Protein AF-A0A931CJC3-F1 (afdb_monomer)

pLDDT: mean 83.82, std 18.93, range [30.92, 98.31]

Solvent-accessible surface area (backbone atoms only — not comparable to full-atom values): 18848 Å² total; per-residue (Å²): 136,87,87,87,86,80,86,76,83,83,84,83,84,72,80,69,82,67,97,91,63,99,70,77,63,83,71,88,70,70,86,88,67,82,67,84,77,68,79,50,68,73,43,77,50,79,44,74,29,63,64,45,72,41,58,83,44,22,39,62,54,12,37,47,79,44,82,67,44,30,32,38,38,38,35,32,31,74,89,72,49,43,38,35,33,48,38,40,34,31,33,39,35,44,38,67,83,49,35,69,66,66,42,47,72,77,65,44,41,60,46,38,31,38,36,33,36,49,64,91,32,69,37,70,61,23,42,20,67,55,40,88,46,42,30,80,61,37,51,73,47,72,45,76,37,70,44,67,31,51,78,46,73,54,99,63,87,85,53,46,86,43,42,40,35,35,41,35,41,41,63,24,64,30,64,61,73,64,30,38,82,45,48,64,57,38,50,76,32,58,65,47,80,44,83,65,53,80,57,86,35,54,46,74,54,73,49,71,51,35,30,40,32,58,62,93,85,41,48,28,41,37,36,40,38,38,37,38,39,42,71,50,57,56,71,49,44,53,55,48,52,74,76,45,90,68,59,73,71,59,71,70,44,97,59,45,61,48,60,49,63,21,37,37,42,36,33,17,27,90,84,70,48,78,59,46,77,47,78,46,72,46,67,38,31,47,55,44,39,91,90,82,42,54,60,95,65,51,53,34,35,40,35,51,48,76,47,66,46,80,79,39,94,56,62,82,50,33,36,39,40,37,33,31,39,39,62,63,59,70,77,106

Organism: NCBI:txid2792083

Foldseek 3Di:
DDDDDDDDPDDDWDWDDDPPDPDTDGPPDDPPDPPPPPQPQVDKDKAWADEAEPCVQQQLLQKDWAPKTKIWIWTQTDPRWIKIKIKIKTKMAGDVVSPPFAWADLQWRFFKKKWKAFPQAPFDTAIATFDTGTNVVRNPDIDITMDMADMDTDPDDDDSVRMYMYIGTFSFEAHDHHHYYTARYWAWAAEAEAEPAPQPQKDWDKDKTWTWDQGPNFTKIKMKIKTWIFGHFLVSQVVSVVVDDDDPVQVPDPWHWAWAWWKKKFFADPVRHTFDIDTGDRHTTWTGDPVVTTGPGTTIYMHMDMDTCVPTPDDGRHMYMYTYGPVVSVVD

Structure (mmCIF, N/CA/C/O backbone):
data_AF-A0A931CJC3-F1
#
_entry.id   AF-A0A931CJC3-F1
#
loop_
_atom_site.group_PDB
_atom_site.id
_atom_site.type_symbol
_atom_site.label_atom_id
_atom_site.label_alt_id
_atom_site.label_comp_id
_atom_site.label_asym_id
_atom_site.label_entity_id
_atom_site.label_seq_id
_atom_site.pdbx_PDB_ins_code
_atom_site.Cartn_x
_atom_site.Cartn_y
_atom_site.Cartn_z
_atom_site.occupancy
_atom_site.B_iso_or_equiv
_atom_site.auth_seq_id
_atom_site.auth_comp_id
_atom_site.auth_asym_id
_atom_site.auth_atom_id
_atom_site.pdbx_PDB_model_num
ATOM 1 N N . MET A 1 1 ? 17.787 48.669 56.083 1.00 35.41 1 MET A N 1
ATOM 2 C CA . MET A 1 1 ? 18.938 48.246 55.262 1.00 35.41 1 MET A CA 1
ATOM 3 C C . MET A 1 1 ? 19.232 46.808 55.652 1.00 35.41 1 MET A C 1
ATOM 5 O O . MET A 1 1 ? 19.787 46.582 56.714 1.00 35.41 1 MET A O 1
ATOM 9 N N . ASP A 1 2 ? 18.448 45.874 55.124 1.00 30.92 2 ASP A N 1
ATOM 10 C CA . ASP A 1 2 ? 18.678 45.143 53.861 1.00 30.92 2 ASP A CA 1
ATOM 11 C C . ASP A 1 2 ? 19.863 44.176 53.933 1.00 30.92 2 ASP A C 1
ATOM 13 O O . ASP A 1 2 ? 21.019 44.579 53.879 1.00 30.92 2 ASP A O 1
ATOM 17 N N . SER A 1 3 ? 19.578 42.876 53.997 1.00 30.95 3 SER A N 1
ATOM 18 C CA . SER A 1 3 ? 19.655 42.014 52.807 1.00 30.95 3 SER A CA 1
ATOM 19 C C . SER A 1 3 ? 19.331 40.562 53.175 1.00 30.95 3 SER A C 1
ATOM 21 O O . SER A 1 3 ? 19.915 39.947 54.061 1.00 30.95 3 SER A O 1
ATOM 23 N N . SER A 1 4 ? 18.325 40.041 52.482 1.00 32.06 4 SER A N 1
ATOM 24 C CA . SER A 1 4 ? 17.797 38.684 52.544 1.00 32.06 4 SER A CA 1
ATOM 25 C C . SER A 1 4 ? 18.553 37.751 51.589 1.00 32.06 4 SER A C 1
ATOM 27 O O . SER A 1 4 ? 18.559 38.006 50.385 1.00 32.06 4 SER A O 1
ATOM 29 N N . GLY A 1 5 ? 19.093 36.639 52.089 1.00 32.19 5 GLY A N 1
ATOM 30 C CA . GLY A 1 5 ? 19.497 35.485 51.278 1.00 32.19 5 GLY A CA 1
ATOM 31 C C . GLY A 1 5 ? 18.430 34.392 51.362 1.00 32.19 5 GLY A C 1
ATOM 32 O O . GLY A 1 5 ? 18.245 33.802 52.421 1.00 32.19 5 GLY A O 1
ATOM 33 N N . ARG A 1 6 ? 17.689 34.161 50.271 1.00 33.12 6 ARG A N 1
ATOM 34 C CA . ARG A 1 6 ? 16.761 33.026 50.127 1.00 33.12 6 ARG A CA 1
ATOM 35 C C . ARG A 1 6 ? 17.492 31.868 49.453 1.00 33.12 6 ARG A C 1
ATOM 37 O O . ARG A 1 6 ? 17.821 31.980 48.274 1.00 33.12 6 ARG A O 1
ATOM 44 N N . ASP A 1 7 ? 17.651 30.764 50.173 1.00 35.06 7 ASP A N 1
ATOM 45 C CA . ASP A 1 7 ? 17.871 29.445 49.581 1.00 35.06 7 ASP A CA 1
ATOM 46 C C . ASP A 1 7 ? 16.618 29.033 48.796 1.00 35.06 7 ASP A C 1
ATOM 48 O O . ASP A 1 7 ? 15.500 29.056 49.321 1.00 35.06 7 ASP A O 1
ATOM 52 N N . ARG A 1 8 ? 16.788 28.687 47.517 1.00 33.44 8 ARG A N 1
ATOM 53 C CA . ARG A 1 8 ? 15.738 28.054 46.708 1.00 33.44 8 ARG A CA 1
ATOM 54 C C . ARG A 1 8 ? 15.910 26.532 46.785 1.00 33.44 8 ARG A C 1
ATOM 56 O O . ARG A 1 8 ? 17.030 26.062 46.595 1.00 33.44 8 ARG A O 1
ATOM 63 N N . PRO A 1 9 ? 14.840 25.755 47.013 1.00 36.72 9 PRO A N 1
ATOM 64 C CA . PRO A 1 9 ? 14.906 24.302 46.924 1.00 36.72 9 PRO A CA 1
ATOM 65 C C . PRO A 1 9 ? 15.123 23.865 45.468 1.00 36.72 9 PRO A C 1
ATOM 67 O O . PRO A 1 9 ? 14.592 24.476 44.540 1.00 36.72 9 PRO A O 1
ATOM 70 N N . GLY A 1 10 ? 15.940 22.823 45.293 1.00 35.38 10 GLY A N 1
ATOM 71 C CA . GLY A 1 10 ? 16.374 22.302 43.998 1.00 35.38 10 GLY A CA 1
ATOM 72 C C . GLY A 1 10 ? 15.216 21.861 43.102 1.00 35.38 10 GLY A C 1
ATOM 73 O O . GLY A 1 10 ? 14.375 21.054 43.490 1.00 35.38 10 GLY A O 1
ATOM 74 N N . GLU A 1 11 ? 15.205 22.396 41.885 1.00 34.53 11 GLU A N 1
ATOM 75 C CA . GLU A 1 11 ? 14.316 22.021 40.788 1.00 34.53 11 GLU A CA 1
ATOM 76 C C . GLU A 1 11 ? 14.742 20.634 40.267 1.00 34.53 11 GLU A C 1
ATOM 78 O O . GLU A 1 11 ? 15.826 20.481 39.702 1.00 34.53 11 GLU A O 1
ATOM 83 N N . VAL A 1 12 ? 13.927 19.598 40.491 1.00 38.72 12 VAL A N 1
ATOM 84 C CA . VAL A 1 12 ? 14.158 18.258 39.925 1.00 38.72 12 VAL A CA 1
ATOM 85 C C . VAL A 1 12 ? 13.483 18.198 38.557 1.00 38.72 12 VAL A C 1
ATOM 87 O O . VAL A 1 12 ? 12.258 18.178 38.464 1.00 38.72 12 VAL A O 1
ATOM 90 N N . ALA A 1 13 ? 14.280 18.178 37.489 1.00 36.28 13 ALA A N 1
ATOM 91 C CA . ALA A 1 13 ? 13.782 17.990 36.131 1.00 36.28 13 ALA A CA 1
ATOM 92 C C . ALA A 1 13 ? 13.542 16.497 35.848 1.00 36.28 13 ALA A C 1
ATOM 94 O O . ALA A 1 13 ? 14.446 15.676 36.007 1.00 36.28 13 ALA A O 1
ATOM 95 N N . VAL A 1 14 ? 12.333 16.149 35.400 1.00 38.12 14 VAL A N 1
ATOM 96 C CA . VAL A 1 14 ? 11.988 14.803 34.920 1.00 38.12 14 VAL A CA 1
ATOM 97 C C . VAL A 1 14 ? 12.009 14.817 33.393 1.00 38.12 14 VAL A C 1
ATOM 99 O O . VAL A 1 14 ? 11.312 15.615 32.769 1.00 38.12 14 VAL A O 1
ATOM 102 N N . PHE A 1 15 ? 12.806 13.934 32.794 1.00 36.22 15 PHE A N 1
ATOM 103 C CA . PHE A 1 15 ? 12.875 13.739 31.346 1.00 36.22 15 PHE A CA 1
ATOM 104 C C . PHE A 1 15 ? 12.192 12.418 30.983 1.00 36.22 15 PHE A C 1
ATOM 106 O O . PHE A 1 15 ? 12.516 11.377 31.553 1.00 36.22 15 PHE A O 1
ATOM 113 N N . VAL A 1 16 ? 11.256 12.451 30.033 1.00 40.03 16 VAL A N 1
ATOM 114 C CA . VAL A 1 16 ? 10.591 11.255 29.494 1.00 40.03 16 VAL A CA 1
ATOM 115 C C . VAL A 1 16 ? 11.094 11.035 28.071 1.00 40.03 16 VAL A C 1
ATOM 117 O O . VAL A 1 16 ? 10.924 11.903 27.218 1.00 40.03 16 VAL A O 1
ATOM 120 N N . CYS A 1 17 ? 11.718 9.883 27.821 1.00 35.75 17 CYS A N 1
ATOM 121 C CA . CYS A 1 17 ? 12.210 9.488 26.500 1.00 35.75 17 CYS A CA 1
ATOM 122 C C . CYS A 1 17 ? 11.376 8.315 25.974 1.00 35.75 17 CYS A C 1
ATOM 124 O O . CYS A 1 17 ? 11.301 7.274 26.628 1.00 35.75 17 CYS A O 1
ATOM 126 N N . GLY A 1 18 ? 10.760 8.476 24.802 1.00 41.06 18 GLY A N 1
ATOM 127 C CA . GLY A 1 18 ? 10.212 7.363 24.023 1.00 41.06 18 GLY A CA 1
ATOM 128 C C . GLY A 1 18 ? 11.290 6.756 23.111 1.00 41.06 18 GLY A C 1
ATOM 129 O O . GLY A 1 18 ? 12.248 7.451 22.767 1.00 41.06 18 GLY A O 1
ATOM 130 N N . PRO A 1 19 ? 11.177 5.479 22.710 1.00 31.55 19 PRO A N 1
ATOM 131 C CA . PRO A 1 19 ? 12.130 4.882 21.780 1.00 31.55 19 PRO A CA 1
ATOM 132 C C . PRO A 1 19 ? 11.998 5.532 20.390 1.00 31.55 19 PRO A C 1
ATOM 134 O O . PRO A 1 19 ? 10.926 5.491 19.794 1.00 31.55 19 PRO A O 1
ATOM 137 N N . GLY A 1 20 ? 13.093 6.119 19.887 1.00 41.34 20 GLY A N 1
ATOM 138 C CA . GLY A 1 20 ? 13.209 6.623 18.509 1.00 41.34 20 GLY A CA 1
ATOM 139 C C . GLY A 1 20 ? 13.112 8.142 18.301 1.00 41.34 20 GLY A C 1
ATOM 140 O O . GLY A 1 20 ? 12.918 8.564 17.166 1.00 41.34 20 GLY A O 1
ATOM 141 N N . VAL A 1 21 ? 13.241 8.970 19.345 1.00 41.28 21 VAL A N 1
ATOM 142 C CA . VAL A 1 21 ? 13.173 10.441 19.220 1.00 41.28 21 VAL A CA 1
ATOM 143 C C . VAL A 1 21 ? 14.490 11.091 19.663 1.00 41.28 21 VAL A C 1
ATOM 145 O O . VAL A 1 21 ? 14.893 10.924 20.810 1.00 41.28 21 VAL A O 1
ATOM 148 N N . ASP A 1 22 ? 15.128 11.878 18.788 1.00 37.91 22 ASP A N 1
ATOM 149 C CA . ASP A 1 22 ? 16.395 12.589 19.069 1.00 37.91 22 ASP A CA 1
ATOM 150 C C . ASP A 1 22 ? 16.225 13.885 19.893 1.00 37.91 22 ASP A C 1
ATOM 152 O O . ASP A 1 22 ? 17.193 14.607 20.146 1.00 37.91 22 ASP A O 1
ATOM 156 N N . HIS A 1 23 ? 15.013 14.198 20.367 1.00 38.28 23 HIS A N 1
ATOM 157 C CA . HIS A 1 23 ? 14.741 15.387 21.180 1.00 38.28 23 HIS A CA 1
ATOM 158 C C . HIS A 1 23 ? 13.906 15.068 22.426 1.00 38.28 23 HIS A C 1
ATOM 160 O O . HIS A 1 23 ? 12.782 14.575 22.346 1.00 38.28 23 HIS A O 1
ATOM 166 N N . CYS A 1 24 ? 14.461 15.402 23.596 1.00 34.28 24 CYS A N 1
ATOM 167 C CA . CYS A 1 24 ? 13.778 15.354 24.887 1.00 34.28 24 CYS A CA 1
ATOM 168 C C . CYS A 1 24 ? 13.045 16.679 25.136 1.00 34.28 24 CYS A C 1
ATOM 170 O O . CYS A 1 24 ? 13.673 17.739 25.152 1.00 34.28 24 CYS A O 1
ATOM 172 N N . TYR A 1 25 ? 11.735 16.641 25.386 1.00 35.72 25 TYR A N 1
ATOM 173 C CA . TYR A 1 25 ? 10.990 17.833 25.799 1.00 35.72 25 TYR A CA 1
ATOM 174 C C . TYR A 1 25 ? 11.139 18.081 27.306 1.00 35.72 25 TYR A C 1
ATOM 176 O O . TYR A 1 25 ? 10.930 17.184 28.122 1.00 35.72 25 TYR A O 1
ATOM 184 N N . ARG A 1 26 ? 11.451 19.328 27.685 1.00 34.12 26 ARG A N 1
ATOM 185 C CA . ARG A 1 26 ? 11.378 19.803 29.075 1.00 34.12 26 ARG A CA 1
ATOM 186 C C . ARG A 1 26 ? 9.912 20.104 29.394 1.00 34.12 26 ARG A C 1
ATOM 188 O O . ARG A 1 26 ? 9.391 21.127 28.955 1.00 34.12 26 ARG A O 1
ATOM 195 N N . SER A 1 27 ? 9.230 19.231 30.135 1.00 40.72 27 SER A N 1
ATOM 196 C CA . SER A 1 27 ? 7.880 19.544 30.615 1.00 40.72 27 SER A CA 1
ATOM 197 C C . SER A 1 27 ? 7.975 20.586 31.732 1.00 40.72 27 SER A C 1
ATOM 199 O O . SER A 1 27 ? 8.432 20.276 32.831 1.00 40.72 27 SER A O 1
ATOM 201 N N . GLY A 1 28 ? 7.550 21.820 31.460 1.00 38.09 28 GLY A N 1
ATOM 202 C CA . GLY A 1 28 ? 7.369 22.866 32.470 1.00 38.09 28 GLY A CA 1
ATOM 203 C C . GLY A 1 28 ? 6.125 22.618 33.324 1.00 38.09 28 GLY A C 1
ATOM 204 O O . GLY A 1 28 ? 5.194 23.418 33.296 1.00 38.09 28 GLY A O 1
ATOM 205 N N . LEU A 1 29 ? 6.081 21.490 34.035 1.00 37.66 29 LEU A N 1
ATOM 206 C CA . LEU A 1 29 ? 5.038 21.209 35.016 1.00 37.66 29 LEU A CA 1
ATOM 207 C C . LEU A 1 29 ? 5.481 21.746 36.377 1.00 37.66 29 LEU A C 1
ATOM 209 O O . LEU A 1 29 ? 6.404 21.231 37.001 1.00 37.66 29 LEU A O 1
ATOM 213 N N . ASP A 1 30 ? 4.802 22.806 36.804 1.00 37.16 30 ASP A N 1
ATOM 214 C CA . ASP A 1 30 ? 4.823 23.338 38.162 1.00 37.16 30 ASP A CA 1
ATOM 215 C C . ASP A 1 30 ? 4.391 22.232 39.155 1.00 37.16 30 ASP A C 1
ATOM 217 O O . ASP A 1 30 ? 3.259 21.740 39.063 1.00 37.16 30 ASP A O 1
ATOM 221 N N . PRO A 1 31 ? 5.251 21.797 40.098 1.00 42.50 31 PRO A N 1
ATOM 222 C CA . PRO A 1 31 ? 4.945 20.694 41.013 1.00 42.50 31 PRO A CA 1
ATOM 223 C C . PRO A 1 31 ? 3.867 21.047 42.059 1.00 42.50 31 PRO A C 1
ATOM 225 O O . PRO A 1 31 ? 3.467 20.187 42.842 1.00 42.50 31 PRO A O 1
ATOM 228 N N . GLY A 1 32 ? 3.368 22.291 42.079 1.00 34.25 32 GLY A N 1
ATOM 229 C CA . GLY A 1 32 ? 2.400 22.793 43.062 1.00 34.25 32 GLY A CA 1
ATOM 230 C C . GLY A 1 32 ? 0.912 22.590 42.742 1.00 34.25 32 GLY A C 1
ATOM 231 O O . GLY A 1 32 ? 0.069 22.950 43.564 1.00 34.25 32 GLY A O 1
ATOM 232 N N . ARG A 1 33 ? 0.544 22.023 41.584 1.00 38.09 33 ARG A N 1
ATOM 233 C CA . ARG A 1 33 ? -0.860 21.726 41.223 1.00 38.09 33 ARG A CA 1
ATOM 234 C C . ARG A 1 33 ? -1.031 20.295 40.717 1.00 38.09 33 ARG A C 1
ATOM 236 O O . ARG A 1 33 ? -1.513 20.057 39.615 1.00 38.09 33 ARG A O 1
ATOM 243 N N . ALA A 1 34 ? -0.721 19.324 41.571 1.00 40.59 34 ALA A N 1
ATOM 244 C CA . ALA A 1 34 ? -1.269 17.974 41.456 1.00 40.59 34 ALA A CA 1
ATOM 245 C C . ALA A 1 34 ? -2.747 17.978 41.899 1.00 40.59 34 ALA A C 1
ATOM 247 O O . ALA A 1 34 ? -3.123 17.386 42.906 1.00 40.59 34 ALA A O 1
ATOM 248 N N . GLY A 1 35 ? -3.593 18.702 41.161 1.00 35.28 35 GLY A N 1
ATOM 249 C CA . GLY A 1 35 ? -5.013 18.387 41.135 1.00 35.28 35 GLY A CA 1
ATOM 250 C C . GLY A 1 35 ? -5.135 17.044 40.433 1.00 35.28 35 GLY A C 1
ATOM 251 O O . GLY A 1 35 ? -4.706 16.915 39.289 1.00 35.28 35 GLY A O 1
ATOM 252 N N . GLU A 1 36 ? -5.638 16.044 41.147 1.00 40.66 36 GLU A N 1
ATOM 253 C CA . GLU A 1 36 ? -5.865 14.681 40.682 1.00 40.66 36 GLU A CA 1
ATOM 254 C C . GLU A 1 36 ? -6.809 14.658 39.470 1.00 40.66 36 GLU A C 1
ATOM 256 O O . GLU A 1 36 ? -7.982 14.313 39.558 1.00 40.66 36 GLU A O 1
ATOM 261 N N . GLY A 1 37 ? -6.287 14.967 38.289 1.00 37.91 37 GLY A N 1
ATOM 262 C CA . GLY A 1 37 ? -6.883 14.599 37.016 1.00 37.91 37 GLY A CA 1
ATOM 263 C C . GLY A 1 37 ? -6.640 13.119 36.751 1.00 37.91 37 GLY A C 1
ATOM 264 O O . GLY A 1 37 ? -6.099 12.762 35.707 1.00 37.91 37 GLY A O 1
ATOM 265 N N . ARG A 1 38 ? -6.987 12.239 37.702 1.00 43.47 38 ARG A N 1
ATOM 266 C CA . ARG A 1 38 ? -7.138 10.818 37.394 1.00 43.47 38 ARG A CA 1
ATOM 267 C C . ARG A 1 38 ? -8.267 10.746 36.373 1.00 43.47 38 ARG A C 1
ATOM 269 O O . ARG A 1 38 ? -9.438 10.834 36.723 1.00 43.47 38 ARG A O 1
ATOM 276 N N . SER A 1 39 ? -7.922 10.576 35.100 1.00 48.78 39 SER A N 1
ATOM 277 C CA . SER A 1 39 ? -8.837 9.914 34.181 1.00 48.78 39 SER A CA 1
ATOM 278 C C . SER A 1 39 ? -9.007 8.499 34.731 1.00 48.78 39 SER A C 1
ATOM 280 O O . SER A 1 39 ? -8.156 7.636 34.532 1.00 48.78 39 SER A O 1
ATOM 282 N N . ILE A 1 40 ? -10.030 8.300 35.565 1.00 58.25 40 ILE A N 1
ATOM 283 C CA . ILE A 1 40 ? -10.329 6.994 36.138 1.00 58.25 40 ILE A CA 1
ATOM 284 C C . ILE A 1 40 ? -10.918 6.181 34.986 1.00 58.25 40 ILE A C 1
ATOM 286 O O . ILE A 1 40 ? -12.072 6.384 34.591 1.00 58.25 40 ILE A O 1
ATOM 290 N N . VAL A 1 41 ? -10.086 5.314 34.405 1.00 64.19 41 VAL A N 1
ATOM 291 C CA . VAL A 1 41 ? -10.550 4.196 33.582 1.00 64.19 41 VAL A CA 1
ATOM 292 C C . VAL A 1 41 ? -11.449 3.367 34.492 1.00 64.19 41 VAL A C 1
ATOM 294 O O . VAL A 1 41 ? -10.978 2.801 35.477 1.00 64.19 41 VAL A O 1
ATOM 297 N N . ALA A 1 42 ? -12.749 3.387 34.216 1.00 70.62 42 ALA A N 1
ATOM 298 C CA . ALA A 1 42 ? -13.741 2.690 35.023 1.00 70.62 42 ALA A CA 1
ATOM 299 C C . ALA A 1 42 ? -13.740 1.191 34.694 1.00 70.62 42 ALA A C 1
ATOM 301 O O . ALA A 1 42 ? -13.914 0.364 35.583 1.00 70.62 42 ALA A O 1
ATOM 302 N N . GLU A 1 43 ? -13.484 0.848 33.428 1.00 86.88 43 GLU A N 1
ATOM 303 C CA . GLU A 1 43 ? -13.437 -0.528 32.942 1.00 86.88 43 GLU A CA 1
ATOM 304 C C . GLU A 1 43 ? -12.483 -0.644 31.746 1.00 86.88 43 GLU A C 1
ATOM 306 O O . GLU A 1 43 ? -12.438 0.241 30.889 1.00 86.88 43 GLU A O 1
ATOM 311 N N . LYS A 1 44 ? -11.724 -1.743 31.675 1.00 93.00 44 LYS A N 1
ATOM 312 C CA . LYS A 1 44 ? -10.878 -2.085 30.528 1.00 93.00 44 LYS A CA 1
ATOM 313 C C . LYS A 1 44 ? -11.112 -3.534 30.132 1.00 93.00 44 LYS A C 1
ATOM 315 O O . LYS A 1 44 ? -10.883 -4.434 30.938 1.00 93.00 44 LYS A O 1
ATOM 320 N N . THR A 1 45 ? -11.495 -3.760 28.883 1.00 94.69 45 THR A N 1
ATOM 321 C CA . THR A 1 45 ? -11.656 -5.100 28.311 1.00 94.69 45 THR A CA 1
ATOM 322 C C . THR A 1 45 ? -10.661 -5.316 27.179 1.00 94.69 45 THR A C 1
ATOM 324 O O . THR A 1 45 ? -10.317 -4.393 26.439 1.00 94.69 45 THR A O 1
ATOM 327 N N . ILE A 1 46 ? -10.175 -6.550 27.056 1.00 97.25 46 ILE A N 1
ATOM 328 C CA . ILE A 1 46 ? -9.210 -6.950 26.033 1.00 97.25 46 ILE A CA 1
ATOM 329 C C . ILE A 1 46 ? -9.735 -8.216 25.375 1.00 97.25 46 ILE A C 1
ATOM 331 O O . ILE A 1 46 ? -9.890 -9.242 26.036 1.00 97.25 46 ILE A O 1
ATOM 335 N N . GLU A 1 47 ? -9.982 -8.143 24.076 1.00 98.00 47 GLU A N 1
ATOM 336 C CA . GLU A 1 47 ? -10.603 -9.217 23.306 1.00 98.00 47 GLU A CA 1
ATOM 337 C C . GLU A 1 47 ? -9.714 -9.579 22.115 1.00 98.00 47 GLU A C 1
ATOM 339 O O . GLU A 1 47 ? -8.998 -8.732 21.581 1.00 98.00 47 GLU A O 1
ATOM 344 N N . SER A 1 48 ? -9.698 -10.851 21.717 1.00 97.69 48 SER A N 1
ATOM 345 C CA . SER A 1 48 ? -8.837 -11.305 20.616 1.00 97.69 48 SER A CA 1
ATOM 346 C C . SER A 1 48 ? -9.479 -10.985 19.270 1.00 97.69 48 SER A C 1
ATOM 348 O O . SER A 1 48 ? -10.655 -11.264 19.077 1.00 97.69 48 SER A O 1
ATOM 350 N N . VAL A 1 49 ? -8.694 -10.456 18.333 1.00 97.75 49 VAL A N 1
ATOM 351 C CA . VAL A 1 49 ? -9.113 -10.201 16.947 1.00 97.75 49 VAL A CA 1
ATOM 352 C C . VAL A 1 49 ? -8.445 -11.230 16.042 1.00 97.75 49 VAL A C 1
ATOM 354 O O . VAL A 1 49 ? -7.276 -11.575 16.240 1.00 97.75 49 VAL A O 1
ATOM 357 N N . ARG A 1 50 ? -9.182 -11.740 15.051 1.00 95.62 50 ARG A N 1
ATOM 358 C CA . ARG A 1 50 ? -8.627 -12.679 14.070 1.00 95.62 50 ARG A CA 1
ATOM 359 C C . ARG A 1 50 ? -7.567 -11.972 13.225 1.00 95.62 50 ARG A C 1
ATOM 361 O O . ARG A 1 50 ? -7.829 -10.905 12.678 1.00 95.62 50 ARG A O 1
ATOM 368 N N . VAL A 1 51 ? -6.410 -12.616 13.092 1.00 97.62 51 VAL A N 1
ATOM 369 C CA . VAL A 1 51 ? -5.349 -12.189 12.180 1.00 97.62 51 VAL A CA 1
ATOM 370 C C . VAL A 1 51 ? -5.233 -13.180 11.034 1.00 97.62 51 VAL A C 1
ATOM 372 O O . VAL A 1 51 ? -5.224 -14.391 11.255 1.00 97.62 51 VAL A O 1
ATOM 375 N N . GLU A 1 52 ? -5.140 -12.658 9.822 1.00 98.06 52 GLU A N 1
ATOM 376 C CA . GLU A 1 52 ? -4.737 -13.384 8.627 1.00 98.06 52 GLU A CA 1
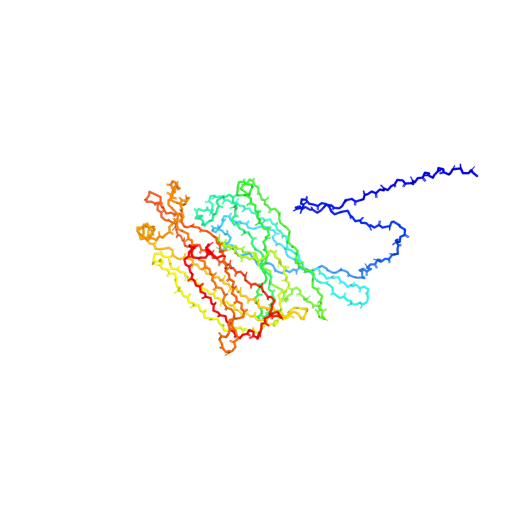ATOM 377 C C . GLU A 1 52 ? -3.278 -13.058 8.298 1.00 98.06 52 GLU A C 1
ATOM 379 O O . GLU A 1 52 ? -2.848 -11.913 8.420 1.00 98.06 52 GLU A O 1
ATOM 384 N N . VAL A 1 53 ? -2.504 -14.061 7.895 1.00 98.31 53 VAL A N 1
ATOM 385 C CA . VAL A 1 53 ? -1.134 -13.868 7.417 1.00 98.31 53 VAL A CA 1
ATOM 386 C C . VAL A 1 53 ? -1.112 -14.205 5.935 1.00 98.31 53 VAL A C 1
ATOM 388 O O . VAL A 1 53 ? -1.379 -15.342 5.549 1.00 98.31 53 VAL A O 1
ATOM 391 N N . ASP A 1 54 ? -0.793 -13.212 5.115 1.00 98.00 54 ASP A N 1
ATOM 392 C CA . ASP A 1 54 ? -0.635 -13.358 3.673 1.00 98.00 54 ASP A CA 1
ATOM 393 C C . ASP A 1 54 ? 0.770 -13.888 3.356 1.00 98.00 54 ASP A C 1
ATOM 395 O O . ASP A 1 54 ? 1.684 -13.153 2.975 1.00 98.00 54 ASP A O 1
ATOM 399 N N . GLU A 1 55 ? 0.954 -15.192 3.560 1.00 97.06 55 GLU A N 1
ATOM 400 C CA . GLU A 1 55 ? 2.229 -15.871 3.299 1.00 97.06 55 GLU A CA 1
ATOM 401 C C . GLU A 1 55 ? 2.638 -15.778 1.820 1.00 97.06 55 GLU A C 1
ATOM 403 O O . GLU A 1 55 ? 3.825 -15.744 1.504 1.00 97.06 55 GLU A O 1
ATOM 408 N N . ALA A 1 56 ? 1.670 -15.683 0.901 1.00 95.56 56 ALA A N 1
ATOM 409 C CA . ALA A 1 56 ? 1.940 -15.551 -0.529 1.00 95.56 56 ALA A CA 1
ATOM 410 C C . ALA A 1 56 ? 2.552 -14.185 -0.884 1.00 95.56 56 ALA A C 1
ATOM 412 O O . ALA A 1 56 ? 3.346 -14.096 -1.822 1.00 95.56 56 ALA A O 1
ATOM 413 N N . ALA A 1 57 ? 2.212 -13.129 -0.141 1.00 95.75 57 ALA A N 1
ATOM 414 C CA . ALA A 1 57 ? 2.854 -11.824 -0.266 1.00 95.75 57 ALA A CA 1
ATOM 415 C C . ALA A 1 57 ? 4.182 -11.728 0.504 1.00 95.75 57 ALA A C 1
ATOM 417 O O . ALA A 1 57 ? 5.107 -11.072 0.032 1.00 95.75 57 ALA A O 1
ATOM 418 N N . LEU A 1 58 ? 4.301 -12.385 1.663 1.00 96.81 58 LEU A N 1
ATOM 419 C CA . LEU A 1 58 ? 5.488 -12.298 2.524 1.00 96.81 58 LEU A CA 1
ATOM 420 C C . LEU A 1 58 ? 6.656 -13.176 2.056 1.00 96.81 58 LEU A C 1
ATOM 422 O O . LEU A 1 58 ? 7.806 -12.733 2.094 1.00 96.81 58 LEU A O 1
ATOM 426 N N . ALA A 1 59 ? 6.388 -14.396 1.587 1.00 95.56 59 ALA A N 1
ATOM 427 C CA . ALA A 1 59 ? 7.441 -15.348 1.238 1.00 95.56 59 ALA A CA 1
ATOM 428 C C . ALA A 1 59 ? 8.375 -14.855 0.110 1.00 95.56 59 ALA A C 1
ATOM 430 O O . ALA A 1 59 ? 9.589 -14.962 0.280 1.00 95.56 59 ALA A O 1
ATOM 431 N N . PRO A 1 60 ? 7.889 -14.238 -0.993 1.00 93.62 60 PRO A N 1
ATOM 432 C CA . PRO A 1 60 ? 8.764 -13.679 -2.033 1.00 93.62 60 PRO A CA 1
ATOM 433 C C . PRO A 1 60 ? 9.637 -12.506 -1.563 1.00 93.62 60 PRO A C 1
ATOM 435 O O . PRO A 1 60 ? 10.578 -12.121 -2.258 1.00 93.62 60 PRO A O 1
ATOM 438 N N . LEU A 1 61 ? 9.300 -11.919 -0.412 1.00 94.50 61 LEU A N 1
ATOM 439 C CA . LEU A 1 61 ? 10.045 -10.851 0.251 1.00 94.50 61 LEU A CA 1
ATOM 440 C C . LEU A 1 61 ? 11.013 -11.403 1.308 1.00 94.50 61 LEU A C 1
ATOM 442 O O . LEU A 1 61 ? 11.622 -10.629 2.038 1.00 94.50 61 LEU A O 1
ATOM 446 N N . GLY A 1 62 ? 11.135 -12.729 1.419 1.00 95.38 62 GLY A N 1
ATOM 447 C CA . GLY A 1 62 ? 11.984 -13.408 2.393 1.00 95.38 62 GLY A CA 1
ATOM 448 C C . GLY A 1 62 ? 11.447 -13.392 3.822 1.00 95.38 62 GLY A C 1
ATOM 449 O O . GLY A 1 62 ? 12.208 -13.645 4.758 1.00 95.38 62 GLY A O 1
ATOM 450 N N . TRP A 1 63 ? 10.162 -13.089 4.020 1.00 97.31 63 TRP A N 1
ATOM 451 C CA . TRP A 1 63 ? 9.538 -13.052 5.337 1.00 97.31 63 TRP A CA 1
ATOM 452 C C . TRP A 1 63 ? 8.744 -14.318 5.633 1.00 97.31 63 TRP A C 1
ATOM 454 O O . TRP A 1 63 ? 8.029 -14.849 4.792 1.00 97.31 63 TRP A O 1
ATOM 464 N N . THR A 1 64 ? 8.831 -14.758 6.884 1.00 97.62 64 THR A N 1
ATOM 465 C CA . THR A 1 64 ? 7.945 -15.768 7.474 1.00 97.62 64 THR A CA 1
ATOM 466 C C . THR A 1 64 ? 7.429 -15.238 8.801 1.00 97.62 64 THR A C 1
ATOM 468 O O . THR A 1 64 ? 8.208 -14.672 9.576 1.00 97.62 64 THR A O 1
ATOM 471 N N . ALA A 1 65 ? 6.135 -15.390 9.075 1.00 97.50 65 ALA A N 1
ATOM 472 C CA . ALA A 1 65 ? 5.527 -14.889 10.302 1.00 97.50 65 ALA A CA 1
ATOM 473 C C . ALA A 1 65 ? 5.188 -16.026 11.275 1.00 97.50 65 ALA A C 1
ATOM 475 O O . ALA A 1 65 ? 4.867 -17.146 10.888 1.00 97.50 65 ALA A O 1
ATOM 476 N N . GLN A 1 66 ? 5.290 -15.742 12.570 1.00 96.69 66 GLN A N 1
ATOM 477 C CA . GLN A 1 66 ? 5.038 -16.683 13.656 1.00 96.69 66 GLN A CA 1
ATOM 478 C C . GLN A 1 66 ? 4.370 -15.962 14.826 1.00 96.69 66 GLN A C 1
ATOM 480 O O . GLN A 1 66 ? 4.648 -14.792 15.101 1.00 96.69 66 GLN A O 1
ATOM 485 N N . ASP A 1 67 ? 3.497 -16.681 15.534 1.00 96.56 67 ASP A N 1
ATOM 486 C CA . ASP A 1 67 ? 2.841 -16.212 16.760 1.00 96.56 67 ASP A CA 1
ATOM 487 C C . ASP A 1 67 ? 2.136 -14.849 16.628 1.00 96.56 67 ASP A C 1
ATOM 489 O O . ASP A 1 67 ? 2.080 -14.076 17.587 1.00 96.56 67 ASP A O 1
ATOM 493 N N . VAL A 1 68 ? 1.591 -14.543 15.446 1.00 97.94 68 VAL A N 1
ATOM 494 C CA . VAL A 1 68 ? 0.916 -13.266 15.192 1.00 97.94 68 VAL A CA 1
ATOM 495 C C . VAL A 1 68 ? -0.444 -13.245 15.885 1.00 97.94 68 VAL A C 1
ATOM 497 O O . VAL A 1 68 ? -1.257 -14.159 15.739 1.00 97.94 68 VAL A O 1
ATOM 500 N N . ARG A 1 69 ? -0.696 -12.195 16.667 1.00 97.94 69 ARG A N 1
ATOM 501 C CA . ARG A 1 69 ? -1.926 -11.999 17.438 1.00 97.94 69 ARG A CA 1
ATOM 502 C C . ARG A 1 69 ? -2.359 -10.545 17.360 1.00 97.94 69 ARG A C 1
ATOM 504 O O . ARG A 1 69 ? -1.527 -9.646 17.431 1.00 97.94 69 ARG A O 1
ATOM 511 N N . ALA A 1 70 ? -3.666 -10.324 17.310 1.00 98.19 70 ALA A N 1
ATOM 512 C CA . ALA A 1 70 ? -4.256 -9.004 17.454 1.00 98.19 70 ALA A CA 1
ATOM 513 C C . ALA A 1 70 ? -5.233 -8.981 18.629 1.00 98.19 70 ALA A C 1
ATOM 515 O O . ALA A 1 70 ? -5.874 -9.985 18.957 1.00 98.19 70 ALA A O 1
ATOM 516 N N . ARG A 1 71 ? -5.327 -7.828 19.286 1.00 98.06 71 ARG A N 1
ATOM 517 C CA . ARG A 1 71 ? -6.231 -7.583 20.406 1.00 98.06 71 ARG A CA 1
ATOM 518 C C . ARG A 1 71 ? -6.945 -6.259 20.215 1.00 98.06 71 ARG A C 1
ATOM 520 O O . ARG A 1 71 ? -6.297 -5.250 19.952 1.00 98.06 71 ARG A O 1
ATOM 527 N N . LEU A 1 72 ? -8.254 -6.272 20.419 1.00 97.56 72 LEU A N 1
ATOM 528 C CA . LEU A 1 72 ? -9.055 -5.075 20.594 1.00 97.56 72 LEU A CA 1
ATOM 529 C C . LEU A 1 72 ? -9.025 -4.704 22.076 1.00 97.56 72 LEU A C 1
ATOM 531 O O . LEU A 1 72 ? -9.449 -5.478 22.936 1.00 97.56 72 LEU A O 1
ATOM 535 N N . VAL A 1 73 ? -8.503 -3.524 22.370 1.00 96.56 73 VAL A N 1
ATOM 536 C CA . VAL A 1 73 ? -8.505 -2.934 23.704 1.00 96.56 73 VAL A CA 1
ATOM 537 C C . VAL A 1 73 ? -9.639 -1.925 23.753 1.00 96.56 73 VAL A C 1
ATOM 539 O O . VAL A 1 73 ? -9.691 -1.028 22.918 1.00 96.56 73 VAL A O 1
ATOM 542 N N . THR A 1 74 ? -10.539 -2.074 24.721 1.00 94.88 74 THR A N 1
ATOM 543 C CA . THR A 1 74 ? -11.638 -1.135 24.967 1.00 94.88 74 THR A CA 1
ATOM 544 C C . THR A 1 74 ? -11.512 -0.589 26.381 1.00 94.88 74 THR A C 1
ATOM 546 O O . THR A 1 74 ? -11.439 -1.358 27.337 1.00 94.88 74 THR A O 1
ATOM 549 N N . GLU A 1 75 ? -11.480 0.730 26.517 1.00 93.06 75 GLU A N 1
ATOM 550 C CA . GLU A 1 75 ? -11.442 1.440 27.792 1.00 93.06 75 GLU A CA 1
ATOM 551 C C . GLU A 1 75 ? -12.695 2.304 27.930 1.00 93.06 75 GLU A C 1
ATOM 553 O O . GLU A 1 75 ? -12.929 3.215 27.134 1.00 93.06 75 GLU A O 1
ATOM 558 N N . THR A 1 76 ? -13.486 2.039 28.965 1.00 89.19 76 THR A N 1
ATOM 559 C CA . THR A 1 76 ? -14.622 2.877 29.348 1.00 89.19 76 THR A CA 1
ATOM 560 C C . THR A 1 76 ? -14.147 3.854 30.414 1.00 89.19 76 THR A C 1
ATOM 562 O O . THR A 1 76 ? -13.762 3.465 31.522 1.00 89.19 76 THR A O 1
ATOM 565 N N . ARG A 1 77 ? -14.141 5.144 30.085 1.00 86.06 77 ARG A N 1
ATOM 566 C CA . ARG A 1 77 ? -13.758 6.209 31.017 1.00 86.06 77 ARG A CA 1
ATOM 567 C C . ARG A 1 77 ? -14.956 6.673 31.840 1.00 86.06 77 ARG A C 1
ATOM 569 O O . ARG A 1 77 ? -16.114 6.489 31.464 1.00 86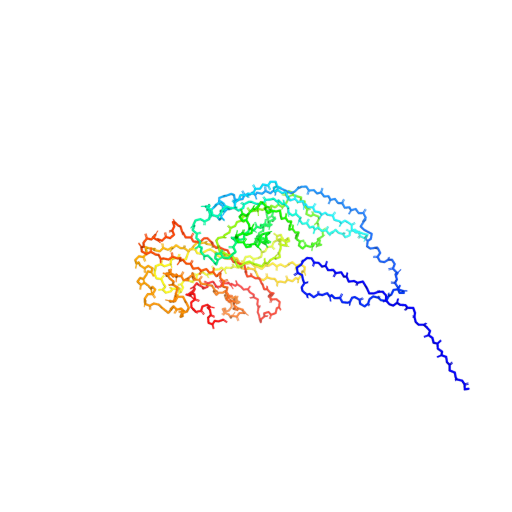.06 77 ARG A O 1
ATOM 576 N N . SER A 1 78 ? -14.659 7.315 32.968 1.00 75.25 78 SER A N 1
ATOM 577 C CA . SER A 1 78 ? -15.663 8.012 33.778 1.00 75.25 78 SER A CA 1
ATOM 578 C C . SER A 1 78 ? -16.495 8.958 32.898 1.00 75.25 78 SER A C 1
ATOM 580 O O . SER A 1 78 ? -15.932 9.784 32.185 1.00 75.25 78 SER A O 1
ATOM 582 N N . GLY A 1 79 ? -17.823 8.798 32.912 1.00 77.50 79 GLY A N 1
ATOM 583 C CA . GLY A 1 79 ? -18.742 9.489 31.993 1.00 77.50 79 GLY A CA 1
ATOM 584 C C . GLY A 1 79 ? -19.228 8.651 30.802 1.00 77.50 79 GLY A C 1
ATOM 585 O O . GLY A 1 79 ? -19.946 9.174 29.960 1.00 77.50 79 GLY A O 1
ATOM 586 N N . GLY A 1 80 ? -18.864 7.364 30.725 1.00 81.62 80 GLY A N 1
ATOM 587 C CA . GLY A 1 80 ? -19.379 6.427 29.715 1.00 81.62 80 GLY A CA 1
ATOM 588 C C . GLY A 1 80 ? -18.708 6.535 28.343 1.00 81.62 80 GLY A C 1
ATOM 589 O O . GLY A 1 80 ? -19.111 5.846 27.411 1.00 81.62 80 GLY A O 1
ATOM 590 N N . MET A 1 81 ? -17.676 7.372 28.209 1.00 86.44 81 MET A N 1
ATOM 591 C CA . MET A 1 81 ? -16.915 7.505 26.970 1.00 86.44 81 MET A CA 1
ATOM 592 C C . MET A 1 81 ? -16.090 6.241 26.713 1.00 86.44 81 MET A C 1
ATOM 594 O O . MET A 1 81 ? -15.268 5.852 27.547 1.00 86.44 81 MET A O 1
ATOM 598 N N . VAL A 1 82 ? -16.290 5.638 25.544 1.00 89.56 82 VAL A N 1
ATOM 599 C CA . VAL A 1 82 ? -15.591 4.430 25.102 1.00 89.56 82 VAL A CA 1
ATOM 600 C C . VAL A 1 82 ? -14.431 4.816 24.187 1.00 89.56 82 VAL A C 1
ATOM 602 O O . VAL A 1 82 ? -14.622 5.504 23.185 1.00 89.56 82 VAL A O 1
ATOM 605 N N . VAL A 1 83 ? -13.229 4.361 24.536 1.00 92.50 83 VAL A N 1
ATOM 606 C CA . VAL A 1 83 ? -12.005 4.523 23.742 1.00 92.50 83 VAL A CA 1
ATOM 607 C C . VAL A 1 83 ? -11.517 3.146 23.321 1.00 92.50 83 VAL A C 1
ATOM 609 O O . VAL A 1 83 ? -11.450 2.236 24.149 1.00 92.50 83 VAL A O 1
ATOM 612 N N . GLN A 1 84 ? -11.181 2.975 22.048 1.00 94.25 84 GLN A N 1
ATOM 613 C CA . GLN A 1 84 ? -10.788 1.682 21.499 1.00 94.25 84 GLN A CA 1
ATOM 614 C C . GLN A 1 84 ? -9.518 1.767 20.652 1.00 94.25 84 GLN A C 1
ATOM 616 O O . GLN A 1 84 ? -9.242 2.791 20.027 1.00 94.25 84 GLN A O 1
ATOM 621 N N . GLN A 1 85 ? -8.741 0.681 20.660 1.00 96.12 85 GLN A N 1
ATOM 622 C CA . GLN A 1 85 ? -7.518 0.496 19.872 1.00 96.12 85 GLN A CA 1
ATOM 623 C C . GLN A 1 85 ? -7.338 -0.968 19.481 1.00 96.12 85 GLN A C 1
ATOM 625 O O . GLN A 1 85 ? -7.717 -1.870 20.228 1.00 96.12 85 GLN A O 1
ATOM 630 N N . VAL A 1 86 ? -6.673 -1.210 18.355 1.00 97.00 86 VAL A N 1
ATOM 631 C CA . VAL A 1 86 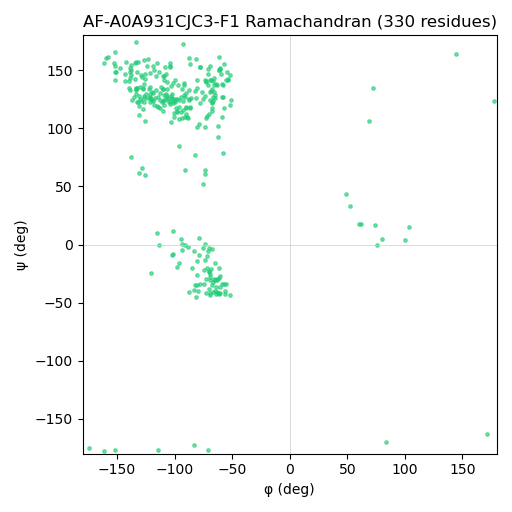? -6.178 -2.529 17.963 1.00 97.00 86 VAL A CA 1
ATOM 632 C C . VAL A 1 86 ? -4.669 -2.557 18.154 1.00 97.00 86 VAL A C 1
ATOM 634 O O . VAL A 1 86 ? -3.943 -1.742 17.589 1.00 97.00 86 VAL A O 1
ATOM 637 N N . ALA A 1 87 ? -4.205 -3.517 18.945 1.00 97.12 87 ALA A N 1
ATOM 638 C CA . ALA A 1 87 ? -2.793 -3.828 19.098 1.00 97.12 87 ALA A CA 1
ATOM 639 C C . ALA A 1 87 ? -2.489 -5.149 18.391 1.00 97.12 87 ALA A C 1
ATOM 641 O O . ALA A 1 87 ? -3.163 -6.153 18.634 1.00 97.12 87 ALA A O 1
ATOM 642 N N . VAL A 1 88 ? -1.469 -5.156 17.542 1.00 97.69 88 VAL A N 1
ATOM 643 C CA . VAL A 1 88 ? -1.000 -6.325 16.799 1.00 97.69 88 VAL A CA 1
ATOM 644 C C . VAL A 1 88 ? 0.431 -6.606 17.215 1.00 97.69 88 VAL A C 1
ATOM 646 O O . VAL A 1 88 ? 1.263 -5.706 17.234 1.00 97.69 88 VAL A O 1
ATOM 649 N N . ALA A 1 89 ? 0.722 -7.851 17.560 1.00 98.00 89 ALA A N 1
ATOM 650 C CA . ALA A 1 89 ? 2.060 -8.280 17.924 1.00 98.00 89 ALA A CA 1
ATOM 651 C C . ALA A 1 89 ? 2.363 -9.632 17.293 1.00 98.00 89 ALA A C 1
ATOM 653 O O . ALA A 1 89 ? 1.472 -10.458 17.098 1.00 98.00 89 ALA A O 1
ATOM 654 N N . GLY A 1 90 ? 3.630 -9.872 17.002 1.00 98.06 90 GLY A N 1
ATOM 655 C CA . GLY A 1 90 ? 4.062 -11.128 16.416 1.00 98.06 90 GLY A CA 1
ATOM 656 C C . GLY A 1 90 ? 5.570 -11.203 16.302 1.00 98.06 90 GLY A C 1
ATOM 657 O O . GLY A 1 90 ? 6.304 -10.319 16.757 1.00 98.06 90 GLY A O 1
ATOM 658 N N . THR A 1 91 ? 6.026 -12.284 15.689 1.00 98.31 91 THR A N 1
ATOM 659 C CA . THR A 1 91 ? 7.424 -12.467 15.324 1.00 98.31 91 THR A CA 1
ATOM 660 C C . THR A 1 91 ? 7.505 -12.691 13.823 1.00 98.31 91 THR A C 1
ATOM 662 O O . THR A 1 91 ? 6.751 -13.490 13.281 1.00 98.31 91 THR A O 1
ATOM 665 N N . VAL A 1 92 ? 8.428 -12.017 13.148 1.00 98.06 92 VAL A N 1
ATOM 666 C CA . VAL A 1 92 ? 8.783 -12.328 11.761 1.00 98.06 92 VAL A CA 1
ATOM 667 C C . VAL A 1 92 ? 10.240 -12.745 11.673 1.00 98.06 92 VAL A C 1
ATOM 669 O O . VAL A 1 92 ? 11.080 -12.313 12.464 1.00 98.06 92 VAL A O 1
ATOM 672 N N . ARG A 1 93 ? 10.563 -13.597 10.708 1.00 97.75 93 ARG A N 1
ATOM 673 C CA . ARG A 1 93 ? 11.933 -13.998 10.407 1.00 97.75 93 ARG A CA 1
ATOM 674 C C . ARG A 1 93 ? 12.236 -13.702 8.951 1.00 97.75 93 ARG A C 1
ATOM 676 O O . ARG A 1 93 ? 11.511 -14.161 8.073 1.00 97.75 93 ARG A O 1
ATOM 683 N N . PHE A 1 94 ? 13.323 -12.967 8.745 1.00 97.12 94 PHE A N 1
ATOM 684 C CA . PHE A 1 94 ? 13.848 -12.645 7.431 1.00 97.12 94 PHE A CA 1
ATOM 685 C C . PHE A 1 94 ? 14.882 -13.678 6.991 1.00 97.12 94 PHE A C 1
ATOM 687 O O . 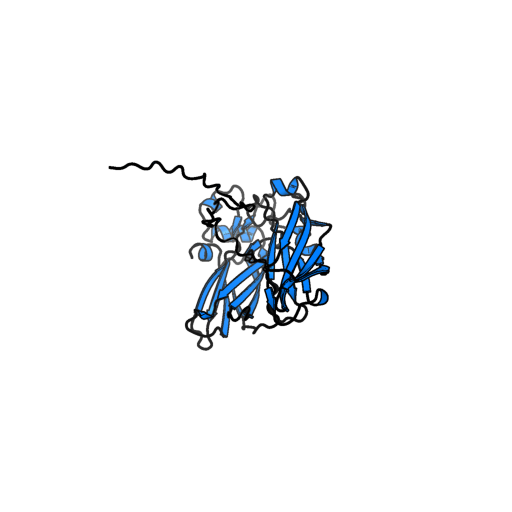PHE A 1 94 ? 15.724 -14.096 7.795 1.00 97.12 94 PHE A O 1
ATOM 694 N N . ARG A 1 95 ? 14.840 -14.054 5.717 1.00 94.69 95 ARG A N 1
ATOM 695 C CA . ARG A 1 95 ? 15.829 -14.894 5.045 1.00 94.69 95 ARG A CA 1
ATOM 696 C C . ARG A 1 95 ? 16.230 -14.229 3.739 1.00 94.69 95 ARG A C 1
ATOM 698 O O . ARG A 1 95 ? 15.439 -14.129 2.806 1.00 94.69 95 ARG A O 1
ATOM 705 N N . THR A 1 96 ? 17.471 -13.764 3.684 1.00 91.44 96 THR A N 1
ATOM 706 C CA . THR A 1 96 ? 18.007 -13.049 2.520 1.00 91.44 96 THR A CA 1
ATOM 707 C C . THR A 1 96 ? 18.043 -13.934 1.274 1.00 91.44 96 THR A C 1
ATOM 709 O O . THR A 1 96 ? 17.908 -13.430 0.163 1.00 91.44 96 THR A O 1
ATOM 712 N N . GLU A 1 97 ? 18.223 -15.242 1.456 1.00 90.50 97 GLU A N 1
ATOM 713 C CA . GLU A 1 97 ? 18.198 -16.256 0.400 1.00 90.50 97 GLU A CA 1
ATOM 714 C C . GLU A 1 97 ? 16.825 -16.393 -0.273 1.00 90.50 97 GLU A C 1
ATOM 716 O O . GLU A 1 97 ? 16.757 -16.670 -1.470 1.00 90.50 97 GLU A O 1
ATOM 721 N N . ASP A 1 98 ? 15.750 -16.132 0.473 1.00 89.44 98 ASP A N 1
ATOM 722 C CA . ASP A 1 98 ? 14.376 -16.191 -0.025 1.00 89.44 98 ASP A CA 1
ATOM 723 C C . ASP A 1 98 ? 13.975 -14.856 -0.700 1.00 89.44 98 ASP A C 1
ATOM 725 O O . ASP A 1 98 ? 13.100 -14.828 -1.566 1.00 89.44 98 ASP A O 1
ATOM 729 N N . TRP A 1 99 ? 14.679 -13.756 -0.391 1.00 89.50 99 TRP A N 1
ATOM 730 C CA . TRP A 1 99 ? 14.554 -12.445 -1.047 1.00 89.50 99 TRP A CA 1
ATOM 731 C C . TRP A 1 99 ? 15.515 -12.295 -2.241 1.00 89.50 99 TRP A C 1
ATOM 733 O O . TRP A 1 99 ? 16.462 -11.494 -2.246 1.00 89.50 99 TRP A O 1
ATOM 743 N N . ALA A 1 100 ? 15.289 -13.132 -3.252 1.00 75.94 100 ALA A N 1
ATOM 744 C CA . ALA A 1 100 ? 16.172 -13.246 -4.411 1.00 75.94 100 ALA A CA 1
ATOM 745 C C . ALA A 1 100 ? 15.959 -12.147 -5.471 1.00 75.94 100 ALA A C 1
ATOM 747 O O . ALA A 1 100 ? 16.936 -11.689 -6.054 1.00 75.94 100 ALA A O 1
ATOM 748 N N . ASP A 1 101 ? 14.724 -11.681 -5.687 1.00 85.00 101 ASP A N 1
ATOM 749 C CA . ASP A 1 101 ? 14.433 -10.568 -6.601 1.00 85.00 101 ASP A CA 1
ATOM 750 C C . ASP A 1 101 ? 14.306 -9.265 -5.792 1.00 85.00 101 ASP A C 1
ATOM 752 O O . ASP A 1 101 ? 13.409 -9.128 -4.956 1.00 85.00 101 ASP A O 1
ATOM 756 N N . ARG A 1 102 ? 15.235 -8.323 -5.997 1.00 84.94 102 ARG A N 1
ATOM 757 C CA . ARG A 1 102 ? 15.353 -7.095 -5.194 1.00 84.94 102 ARG A CA 1
ATOM 758 C C . ARG A 1 102 ? 15.086 -5.873 -6.059 1.00 84.94 102 ARG A C 1
ATOM 760 O O . ARG A 1 102 ? 15.816 -5.622 -7.012 1.00 84.94 102 ARG A O 1
ATOM 767 N N . PHE A 1 103 ? 14.056 -5.115 -5.693 1.00 86.06 103 PHE A N 1
ATOM 768 C CA . PHE A 1 103 ? 13.568 -3.976 -6.479 1.00 86.06 103 PHE A CA 1
ATOM 769 C C . PHE A 1 103 ? 13.756 -2.621 -5.788 1.00 86.06 103 PHE A C 1
ATOM 771 O O . PHE A 1 103 ? 13.388 -1.588 -6.336 1.00 86.06 103 PHE A O 1
ATOM 778 N N . SER A 1 104 ? 14.315 -2.607 -4.580 1.00 74.88 104 SER A N 1
ATOM 779 C CA . SER A 1 104 ? 14.556 -1.413 -3.768 1.00 74.88 104 SER A CA 1
ATOM 780 C C . SER A 1 104 ? 15.974 -1.438 -3.188 1.00 74.88 104 SER A C 1
ATOM 782 O O . SER A 1 104 ? 16.715 -2.406 -3.377 1.00 74.88 104 SER A O 1
ATOM 784 N N . GLU A 1 105 ? 16.386 -0.358 -2.513 1.00 68.62 105 GLU A N 1
ATOM 785 C CA . GLU A 1 105 ? 17.705 -0.286 -1.875 1.00 68.62 105 GLU A CA 1
ATOM 786 C C . GLU A 1 105 ? 17.953 -1.505 -0.972 1.00 68.62 105 GLU A C 1
ATOM 788 O O . GLU A 1 105 ? 17.273 -1.709 0.032 1.00 68.62 105 GLU A O 1
ATOM 793 N N . THR A 1 106 ? 19.002 -2.279 -1.259 1.00 71.06 106 THR A N 1
ATOM 794 C CA . THR A 1 106 ? 19.311 -3.531 -0.539 1.00 71.06 106 THR A CA 1
ATOM 795 C C . THR A 1 106 ? 19.731 -3.326 0.920 1.00 71.06 106 THR A C 1
ATOM 797 O O . THR A 1 106 ? 19.974 -4.293 1.644 1.00 71.06 106 THR A O 1
ATOM 800 N N . ARG A 1 107 ? 19.859 -2.071 1.366 1.00 84.00 107 ARG A N 1
ATOM 801 C CA . ARG A 1 107 ? 20.202 -1.721 2.748 1.00 84.00 107 ARG A CA 1
ATOM 802 C C . ARG A 1 107 ? 19.085 -2.104 3.721 1.00 84.00 107 ARG A C 1
ATOM 804 O O . ARG A 1 107 ? 19.387 -2.483 4.857 1.00 84.00 107 ARG A O 1
ATOM 811 N N . PHE A 1 108 ? 17.827 -1.997 3.306 1.00 88.12 108 PHE A N 1
ATOM 812 C CA . PHE A 1 108 ? 16.663 -2.297 4.138 1.00 88.12 108 PHE A CA 1
ATOM 813 C C . PHE A 1 108 ? 15.982 -3.573 3.653 1.00 88.12 108 PHE A C 1
ATOM 815 O O . PHE A 1 108 ? 15.938 -3.838 2.456 1.00 88.12 108 PHE A O 1
ATOM 822 N N . ALA A 1 109 ? 15.499 -4.388 4.590 1.00 91.88 109 ALA A N 1
ATOM 823 C CA . ALA A 1 109 ? 14.609 -5.482 4.223 1.00 91.88 109 ALA A CA 1
ATOM 824 C C . ALA A 1 109 ? 13.258 -4.896 3.770 1.00 91.88 109 ALA A C 1
ATOM 826 O O . ALA A 1 109 ? 12.893 -3.815 4.248 1.00 91.88 109 ALA A O 1
ATOM 827 N N . PRO A 1 110 ? 12.496 -5.593 2.906 1.00 92.81 110 PRO A N 1
ATOM 828 C CA . PRO A 1 110 ? 11.144 -5.169 2.555 1.00 92.81 110 PRO A CA 1
ATOM 829 C C . PRO A 1 110 ? 10.298 -4.954 3.810 1.00 92.81 110 PRO A C 1
ATOM 831 O O . PRO A 1 110 ? 10.417 -5.720 4.774 1.00 92.81 110 PRO A O 1
ATOM 834 N N . HIS A 1 111 ? 9.444 -3.934 3.817 1.00 94.19 111 HIS A N 1
ATOM 835 C CA . HIS A 1 111 ? 8.595 -3.682 4.974 1.00 94.19 111 HIS A CA 1
ATOM 836 C C . HIS A 1 111 ? 7.578 -4.812 5.161 1.00 94.19 111 HIS A C 1
ATOM 838 O O . HIS A 1 111 ? 6.973 -5.301 4.206 1.00 94.19 111 HIS A O 1
ATOM 844 N N . VAL A 1 112 ? 7.344 -5.185 6.420 1.00 96.12 112 VAL A N 1
ATOM 845 C CA . VAL A 1 112 ? 6.168 -5.980 6.790 1.00 96.12 112 VAL A CA 1
ATOM 846 C C . VAL A 1 112 ? 5.062 -5.008 7.167 1.00 96.12 112 VAL A C 1
ATOM 848 O O . VAL A 1 112 ? 5.267 -4.111 7.992 1.00 96.12 112 VAL A O 1
ATOM 851 N N . LEU A 1 113 ? 3.894 -5.188 6.563 1.00 96.44 113 LEU A N 1
ATOM 852 C CA . LEU A 1 113 ? 2.744 -4.315 6.730 1.00 96.44 113 LEU A CA 1
ATOM 853 C C . LEU A 1 113 ? 1.641 -5.019 7.510 1.00 96.44 113 LEU A C 1
ATOM 855 O O . LEU A 1 113 ? 1.400 -6.214 7.340 1.00 96.44 113 LEU A O 1
ATOM 859 N N . VAL A 1 114 ? 0.923 -4.250 8.318 1.00 97.00 114 VAL A N 1
ATOM 860 C CA . VAL A 1 114 ? -0.364 -4.653 8.877 1.00 97.00 114 VAL A CA 1
ATOM 861 C C . VAL A 1 114 ? -1.466 -3.842 8.215 1.00 97.00 114 VAL A C 1
ATOM 863 O O . VAL A 1 114 ? -1.385 -2.620 8.156 1.00 97.00 114 VAL A O 1
ATOM 866 N N . ALA A 1 115 ? -2.487 -4.523 7.711 1.00 96.31 115 ALA A N 1
ATOM 867 C CA . ALA A 1 115 ? -3.725 -3.931 7.238 1.00 96.31 115 ALA A CA 1
ATOM 868 C C . ALA A 1 115 ? -4.807 -4.131 8.303 1.00 96.31 115 ALA A C 1
ATOM 870 O O . ALA A 1 115 ? -5.014 -5.253 8.770 1.00 96.31 115 ALA A O 1
ATOM 871 N N . LEU A 1 116 ? -5.501 -3.061 8.671 1.00 96.00 116 LEU A N 1
ATOM 872 C CA . LEU A 1 116 ? -6.700 -3.090 9.500 1.00 96.00 116 LEU A CA 1
ATOM 873 C C . LEU A 1 116 ? -7.899 -2.728 8.629 1.00 96.00 116 LEU A C 1
ATOM 875 O O . LEU A 1 116 ? -7.925 -1.655 8.027 1.00 96.00 116 LEU A O 1
ATOM 879 N N . ASN A 1 117 ? -8.890 -3.611 8.590 1.00 94.06 117 ASN A N 1
ATOM 880 C CA . ASN A 1 117 ? -10.155 -3.400 7.904 1.00 94.06 117 ASN A CA 1
ATOM 881 C C . ASN A 1 117 ? -11.346 -3.560 8.859 1.00 94.06 117 ASN A C 1
ATOM 883 O O . ASN A 1 117 ? -11.247 -4.203 9.911 1.00 94.06 117 ASN A O 1
ATOM 887 N N . ARG A 1 118 ? -12.491 -3.000 8.465 1.00 92.56 118 ARG A N 1
ATOM 888 C CA . ARG A 1 118 ? -13.792 -3.250 9.087 1.00 92.56 118 ARG A CA 1
ATOM 889 C C . ARG A 1 118 ? -14.626 -4.141 8.174 1.00 92.56 118 ARG A C 1
ATOM 891 O O . ARG A 1 118 ? -14.838 -3.831 7.006 1.00 92.56 118 ARG A O 1
ATOM 898 N N . ARG A 1 119 ? -15.131 -5.253 8.700 1.00 91.56 119 ARG A N 1
ATOM 899 C CA . ARG A 1 119 ? -15.974 -6.169 7.929 1.00 91.56 119 ARG A CA 1
ATOM 900 C C . ARG A 1 119 ? -17.278 -5.494 7.535 1.00 91.56 119 ARG A C 1
ATOM 902 O O . ARG A 1 119 ? -17.991 -4.978 8.390 1.00 91.56 119 ARG A O 1
ATOM 909 N N . GLY A 1 120 ? -17.593 -5.555 6.244 1.00 86.94 120 GLY A N 1
ATOM 910 C CA . GLY A 1 120 ? -18.786 -4.927 5.678 1.00 86.94 120 GLY A CA 1
ATOM 911 C C . GLY A 1 120 ? -18.685 -3.409 5.515 1.00 86.94 120 GLY A C 1
ATOM 912 O O . GLY A 1 120 ? -19.640 -2.818 5.019 1.00 86.94 120 GLY A O 1
ATOM 913 N N . ALA A 1 121 ? -17.561 -2.787 5.892 1.00 87.94 121 ALA A N 1
ATOM 914 C CA . ALA A 1 121 ? -17.321 -1.386 5.580 1.00 87.94 121 ALA A CA 1
ATOM 915 C C . ALA A 1 121 ? -17.046 -1.208 4.084 1.00 87.94 121 ALA A C 1
ATOM 917 O O . ALA A 1 121 ? -16.521 -2.106 3.422 1.00 87.94 121 ALA A O 1
ATOM 918 N N . THR A 1 122 ? -17.395 -0.032 3.565 1.00 89.31 122 THR A N 1
ATOM 919 C CA . THR A 1 122 ? -17.101 0.343 2.173 1.00 89.31 122 THR A CA 1
ATOM 920 C C . THR A 1 122 ? -15.793 1.109 2.029 1.00 89.31 122 THR A C 1
ATOM 922 O O . THR A 1 122 ? -15.420 1.426 0.905 1.00 89.31 122 THR A O 1
ATOM 925 N N . SER A 1 123 ? -15.130 1.424 3.145 1.00 91.69 123 SER A N 1
ATOM 926 C CA . SER A 1 123 ? -13.875 2.167 3.143 1.00 91.69 123 SER A CA 1
ATOM 927 C C . SER A 1 123 ? -12.664 1.281 2.859 1.00 91.69 123 SER A C 1
ATOM 929 O O . SER A 1 123 ? -12.674 0.062 3.065 1.00 91.69 123 SER A O 1
ATOM 931 N N . LEU A 1 124 ? -11.582 1.916 2.429 1.00 92.38 124 LEU A N 1
ATOM 932 C CA . LEU A 1 124 ? -10.294 1.277 2.227 1.00 92.38 124 LEU A CA 1
ATOM 933 C C . LEU A 1 124 ? -9.656 0.873 3.570 1.00 92.38 124 LEU A C 1
ATOM 935 O O . LEU A 1 124 ? -9.677 1.648 4.531 1.00 92.38 124 LEU A O 1
ATOM 939 N N . PRO A 1 125 ? -8.981 -0.296 3.643 1.00 92.75 125 PRO A N 1
ATOM 940 C CA . PRO A 1 125 ? -8.258 -0.681 4.850 1.00 92.75 125 PRO A CA 1
ATOM 941 C C . PRO A 1 125 ? -7.164 0.334 5.189 1.00 92.75 125 PRO A C 1
ATOM 943 O O . PRO A 1 125 ? -6.591 0.948 4.295 1.00 92.75 125 PRO A O 1
ATOM 946 N N . SER A 1 126 ? -6.819 0.482 6.462 1.00 92.69 126 SER A N 1
ATOM 947 C CA . SER A 1 126 ? -5.677 1.290 6.902 1.00 92.69 126 SER A CA 1
ATOM 948 C C . SER A 1 126 ? -4.438 0.409 6.993 1.00 92.69 126 SER A C 1
ATOM 950 O O . SER A 1 126 ? -4.520 -0.700 7.518 1.00 92.69 126 SER A O 1
ATOM 952 N N . PHE A 1 127 ? -3.292 0.898 6.519 1.00 93.81 127 PHE A N 1
ATOM 953 C CA . PHE A 1 127 ? -2.017 0.205 6.677 1.00 93.81 127 PHE A CA 1
ATOM 954 C C . PHE A 1 127 ? -1.139 0.836 7.763 1.00 93.81 127 PHE A C 1
ATOM 956 O O . PHE A 1 127 ? -1.208 2.035 8.023 1.00 93.81 127 PHE A O 1
ATOM 963 N N . GLY A 1 128 ? -0.280 0.017 8.364 1.00 93.62 128 GLY A N 1
ATOM 964 C CA . GLY A 1 128 ? 0.845 0.437 9.196 1.00 93.62 128 GLY A CA 1
ATOM 965 C C . GLY A 1 128 ? 2.078 -0.415 8.893 1.00 93.62 128 GLY A C 1
ATOM 966 O O . GLY A 1 128 ? 1.951 -1.589 8.534 1.00 93.62 128 GLY A O 1
ATOM 967 N N . LYS A 1 129 ? 3.279 0.160 9.029 1.00 93.69 129 LYS A N 1
ATOM 968 C CA . LYS A 1 129 ? 4.543 -0.580 8.868 1.00 93.69 129 LYS A CA 1
ATOM 969 C C . LYS A 1 129 ? 4.958 -1.146 10.219 1.00 93.69 129 LYS A C 1
ATOM 971 O O . LYS A 1 129 ? 5.229 -0.376 11.132 1.00 93.69 129 LYS A O 1
ATOM 976 N N . VAL A 1 130 ? 5.035 -2.470 10.342 1.00 93.25 130 VAL A N 1
ATOM 977 C CA . VAL A 1 130 ? 5.383 -3.127 11.615 1.00 93.25 130 VAL A CA 1
ATOM 978 C C . VAL A 1 130 ? 6.855 -3.522 11.712 1.00 93.25 130 VAL A C 1
ATOM 980 O O . VAL A 1 130 ? 7.364 -3.734 12.810 1.00 93.25 130 VAL A O 1
ATOM 983 N N . VAL A 1 131 ? 7.552 -3.607 10.575 1.00 91.50 131 VAL A N 1
ATOM 984 C CA . VAL A 1 131 ? 9.001 -3.839 10.514 1.00 91.50 131 VAL A CA 1
ATOM 985 C C . VAL A 1 131 ? 9.622 -2.932 9.461 1.00 91.50 131 VAL A C 1
ATOM 987 O O . VAL A 1 131 ? 9.231 -2.977 8.297 1.00 91.50 131 VAL A O 1
ATOM 990 N N . ALA A 1 132 ? 10.613 -2.144 9.882 1.00 88.94 132 ALA A N 1
ATOM 991 C CA . ALA A 1 132 ? 11.452 -1.295 9.040 1.00 88.94 132 ALA A CA 1
ATOM 992 C C . ALA A 1 132 ? 12.907 -1.404 9.511 1.00 88.94 132 ALA A C 1
ATOM 994 O O . ALA A 1 132 ? 13.431 -0.546 10.217 1.00 88.94 132 ALA A O 1
ATOM 995 N N . GLU A 1 133 ? 13.535 -2.529 9.175 1.00 91.69 133 GLU A N 1
ATOM 996 C CA . GLU A 1 133 ? 14.859 -2.909 9.665 1.00 91.69 133 GLU A CA 1
ATOM 997 C C . GLU A 1 133 ? 15.864 -3.041 8.521 1.00 91.69 133 GLU A C 1
ATOM 999 O O . GLU A 1 133 ? 15.525 -3.350 7.376 1.00 91.69 133 GLU A O 1
ATOM 1004 N N . ARG A 1 134 ? 17.145 -2.848 8.843 1.00 93.25 134 ARG A N 1
ATOM 1005 C CA . ARG A 1 134 ? 18.226 -3.131 7.891 1.00 93.25 134 ARG A CA 1
ATOM 1006 C C . ARG A 1 134 ? 18.267 -4.622 7.564 1.00 93.25 134 ARG A C 1
ATOM 1008 O O . ARG A 1 134 ? 18.207 -5.444 8.480 1.00 93.25 134 ARG A O 1
ATOM 1015 N N . ALA A 1 135 ? 18.471 -4.974 6.294 1.00 92.44 135 ALA A N 1
ATOM 1016 C CA . ALA A 1 135 ? 18.469 -6.369 5.839 1.00 92.44 135 ALA A CA 1
ATOM 1017 C C . ALA A 1 135 ? 19.492 -7.234 6.600 1.00 92.44 135 ALA A C 1
ATOM 1019 O O . ALA A 1 135 ? 19.175 -8.323 7.077 1.00 92.44 135 ALA A O 1
ATOM 1020 N N . GLU A 1 136 ? 20.698 -6.705 6.824 1.00 93.06 136 GLU A N 1
ATOM 1021 C CA . GLU A 1 136 ? 21.757 -7.376 7.592 1.00 93.06 136 GLU A CA 1
ATOM 1022 C C . GLU A 1 136 ? 21.393 -7.634 9.062 1.00 93.06 136 GLU A C 1
ATOM 1024 O O . GLU A 1 136 ? 21.912 -8.564 9.680 1.00 93.06 136 GLU A O 1
ATOM 1029 N N . VAL A 1 137 ? 20.551 -6.785 9.656 1.00 93.56 137 VAL A N 1
ATOM 1030 C CA . VAL A 1 137 ? 20.091 -6.938 11.043 1.00 93.56 137 VAL A CA 1
ATOM 1031 C C . VAL A 1 137 ? 18.948 -7.945 11.090 1.00 93.56 137 VAL A C 1
ATOM 1033 O O . VAL A 1 137 ? 18.975 -8.855 11.922 1.00 93.56 137 VAL A O 1
ATOM 1036 N N . ALA A 1 138 ? 17.998 -7.825 10.162 1.00 94.25 138 ALA A N 1
ATOM 1037 C CA . ALA A 1 138 ? 16.852 -8.715 10.040 1.00 94.25 138 ALA A CA 1
ATOM 1038 C C . ALA A 1 138 ? 17.262 -10.173 9.779 1.00 94.25 138 ALA A C 1
ATOM 1040 O O . ALA A 1 138 ? 16.675 -11.089 10.352 1.00 94.25 138 ALA A O 1
ATOM 1041 N N . ALA A 1 139 ? 18.321 -10.403 8.997 1.00 94.69 139 ALA A N 1
ATOM 1042 C CA . ALA A 1 139 ? 18.809 -11.747 8.681 1.00 94.69 139 ALA A CA 1
ATOM 1043 C C . ALA A 1 139 ? 19.416 -12.492 9.888 1.00 94.69 139 ALA A C 1
ATOM 1045 O O . ALA A 1 139 ? 19.515 -13.719 9.885 1.00 94.69 139 ALA A O 1
ATOM 1046 N N . LYS A 1 140 ? 19.840 -11.778 10.941 1.00 96.31 140 LYS A N 1
ATOM 1047 C CA . LYS A 1 140 ? 20.563 -12.383 12.076 1.00 96.31 140 LYS A CA 1
ATOM 1048 C C . LYS A 1 140 ? 19.649 -13.073 13.083 1.00 96.31 140 LYS A C 1
ATOM 1050 O O . LYS A 1 140 ? 20.114 -13.938 13.824 1.00 96.31 140 LYS A O 1
ATOM 1055 N N . ARG A 1 141 ? 18.385 -12.657 13.186 1.00 94.00 141 ARG A N 1
ATOM 1056 C CA . ARG A 1 141 ? 17.471 -13.124 14.238 1.00 94.00 141 ARG A CA 1
ATOM 1057 C C . ARG A 1 141 ? 16.006 -12.864 13.890 1.00 94.00 141 ARG A C 1
ATOM 1059 O O . ARG A 1 141 ? 15.724 -11.916 13.165 1.00 94.00 141 ARG A O 1
ATOM 1066 N N . PRO A 1 142 ? 15.066 -13.625 14.476 1.00 97.12 142 PRO A N 1
ATOM 1067 C CA . PRO A 1 142 ? 13.658 -13.254 14.447 1.00 97.12 142 PRO A CA 1
ATOM 1068 C C . PRO A 1 142 ? 13.434 -11.863 15.063 1.00 97.12 142 PRO A C 1
ATOM 1070 O O . PRO A 1 142 ? 14.003 -11.539 16.110 1.00 97.12 142 PRO A O 1
ATOM 1073 N N . ILE A 1 143 ? 12.592 -11.060 14.420 1.00 97.31 143 ILE A N 1
ATOM 1074 C CA . ILE A 1 143 ? 12.188 -9.725 14.857 1.00 97.31 143 ILE A CA 1
ATOM 1075 C C . ILE A 1 143 ? 10.821 -9.838 15.516 1.00 97.31 143 ILE A C 1
ATOM 1077 O O . ILE A 1 143 ? 9.858 -10.293 14.902 1.00 97.31 143 ILE A O 1
ATOM 1081 N N . ARG A 1 144 ? 10.735 -9.405 16.772 1.00 97.38 144 ARG A N 1
ATOM 1082 C CA . ARG A 1 144 ? 9.455 -9.211 17.452 1.00 97.38 144 ARG A CA 1
ATOM 1083 C C . ARG A 1 144 ? 8.965 -7.807 17.162 1.00 97.38 144 ARG A C 1
ATOM 1085 O O . ARG A 1 144 ? 9.732 -6.862 17.317 1.00 97.38 144 ARG A O 1
ATOM 1092 N N . PHE A 1 145 ? 7.700 -7.687 16.800 1.00 96.06 145 PHE A N 1
ATOM 1093 C CA . PHE A 1 145 ? 7.068 -6.401 16.559 1.00 96.06 145 PHE A CA 1
ATOM 1094 C C . PHE A 1 145 ? 5.829 -6.246 17.433 1.00 96.06 145 PHE A C 1
ATOM 1096 O O . PHE A 1 145 ? 5.189 -7.223 17.835 1.00 96.06 145 PHE A O 1
ATOM 1103 N N . THR A 1 146 ? 5.501 -4.993 17.711 1.00 95.81 146 THR A N 1
ATOM 1104 C CA . THR A 1 146 ? 4.207 -4.587 18.235 1.00 95.81 146 THR A CA 1
ATOM 1105 C C . THR A 1 146 ? 3.823 -3.302 17.528 1.00 95.81 146 THR A C 1
ATOM 1107 O O . THR A 1 146 ? 4.645 -2.401 17.411 1.00 95.81 146 THR A O 1
ATOM 1110 N N . GLU A 1 147 ? 2.582 -3.222 17.084 1.00 95.19 147 GLU A N 1
ATOM 1111 C CA . GLU A 1 147 ? 2.010 -2.036 16.464 1.00 95.19 147 GLU A CA 1
ATOM 1112 C C . GLU A 1 147 ? 0.654 -1.784 17.100 1.00 95.19 147 GLU A C 1
ATOM 1114 O O . GLU A 1 147 ? -0.114 -2.717 17.342 1.00 95.19 147 GLU A O 1
ATOM 1119 N N . THR A 1 148 ? 0.376 -0.534 17.447 1.00 95.19 148 THR A N 1
ATOM 1120 C CA . THR A 1 148 ? -0.895 -0.151 18.060 1.00 95.19 148 THR A CA 1
ATOM 1121 C C . THR A 1 148 ? -1.493 0.972 17.253 1.00 95.19 148 THR A C 1
ATOM 1123 O O . THR A 1 148 ? -0.861 2.001 17.039 1.00 95.19 148 THR A O 1
ATOM 1126 N N . SER A 1 149 ? -2.734 0.780 16.831 1.00 95.31 149 SER A N 1
ATOM 1127 C CA . SER A 1 149 ? -3.469 1.802 16.112 1.00 95.31 149 SER A CA 1
ATOM 1128 C C . SER A 1 149 ? -3.664 3.064 16.954 1.00 95.31 149 SER A C 1
ATOM 1130 O O . SER A 1 149 ? -3.675 3.037 18.192 1.00 95.31 149 SER A O 1
ATOM 1132 N N . HIS A 1 150 ? -3.962 4.171 16.280 1.00 92.50 150 HIS A N 1
ATOM 1133 C CA . HIS A 1 150 ? -4.505 5.356 16.939 1.00 92.50 150 HIS A CA 1
ATOM 1134 C C . HIS A 1 150 ? -5.724 4.987 17.789 1.00 92.50 150 HIS A C 1
ATOM 1136 O O . HIS A 1 150 ? -6.467 4.068 17.450 1.00 92.50 150 HIS A O 1
ATOM 1142 N N . SER A 1 151 ? -5.903 5.681 18.913 1.00 91.00 151 SER A N 1
ATOM 1143 C CA . SER A 1 151 ? -7.137 5.582 19.693 1.00 91.00 151 SER A CA 1
ATOM 1144 C C . SER A 1 151 ? -8.282 6.198 18.908 1.00 91.00 151 SER A C 1
ATOM 1146 O O . SER A 1 151 ? -8.145 7.320 18.428 1.00 91.00 151 SER A O 1
ATOM 1148 N N . TRP A 1 152 ? -9.408 5.499 18.826 1.00 88.62 152 TRP A N 1
ATOM 1149 C CA . TRP A 1 152 ? -10.656 6.067 18.325 1.00 88.62 152 TRP A CA 1
ATOM 1150 C C . TRP A 1 152 ? -11.697 6.142 19.433 1.00 88.62 152 TRP A C 1
ATOM 1152 O O . TRP A 1 152 ? -11.730 5.321 20.356 1.00 88.62 152 TRP A O 1
ATOM 1162 N N . ILE A 1 153 ? -12.546 7.157 19.320 1.00 84.88 153 ILE A N 1
ATOM 1163 C CA . ILE A 1 153 ? -13.694 7.396 20.186 1.00 84.88 153 ILE A CA 1
ATOM 1164 C C . ILE A 1 153 ? -14.917 7.285 19.288 1.00 84.88 153 ILE A C 1
ATOM 1166 O O . ILE A 1 153 ? -14.973 7.922 18.241 1.00 84.88 153 ILE A O 1
ATOM 1170 N N . GLY A 1 154 ? -15.877 6.444 19.662 1.00 70.69 154 GLY A N 1
ATOM 1171 C CA . GLY A 1 154 ? -17.046 6.181 18.831 1.00 70.69 154 GLY A CA 1
ATOM 1172 C C . GLY A 1 154 ? -18.330 6.113 19.649 1.00 70.69 154 GLY A C 1
ATOM 1173 O O . GLY A 1 154 ? -18.289 5.727 20.819 1.00 70.69 154 GLY A O 1
ATOM 1174 N N . PRO A 1 155 ? -19.483 6.451 19.044 1.00 64.69 155 PRO A N 1
ATOM 1175 C CA . PRO A 1 155 ? -20.782 6.333 19.703 1.00 64.69 155 PRO A CA 1
ATOM 1176 C C . PRO A 1 155 ? -21.195 4.870 19.918 1.00 64.69 155 PRO A C 1
ATOM 1178 O O . PRO A 1 155 ? -21.965 4.574 20.827 1.00 64.69 155 PRO A O 1
ATOM 1181 N N . ALA A 1 156 ? -20.675 3.952 19.097 1.00 74.56 156 ALA A N 1
ATOM 1182 C CA . ALA A 1 156 ? -20.903 2.519 19.205 1.00 74.56 156 ALA A CA 1
ATOM 1183 C C . ALA A 1 156 ? -19.574 1.781 19.374 1.00 74.56 156 ALA A C 1
ATOM 1185 O O . ALA A 1 156 ? -18.599 2.052 18.671 1.00 74.56 156 ALA A O 1
ATOM 1186 N N . ARG A 1 157 ? -19.559 0.825 20.304 1.00 86.25 157 ARG A N 1
ATOM 1187 C CA . ARG A 1 157 ? -18.420 -0.059 20.544 1.00 86.25 157 ARG A CA 1
ATOM 1188 C C . ARG A 1 157 ? -18.235 -0.982 19.340 1.00 86.25 157 ARG A C 1
ATOM 1190 O O . ARG A 1 157 ? -19.142 -1.737 19.000 1.00 86.25 157 ARG A O 1
ATOM 1197 N N . VAL A 1 158 ? -17.052 -0.946 18.736 1.00 90.81 158 VAL A N 1
ATOM 1198 C CA . VAL A 1 158 ? -16.646 -1.926 17.722 1.00 90.81 158 VAL A CA 1
ATOM 1199 C C . VAL A 1 158 ? -16.356 -3.253 18.421 1.00 90.81 158 VAL A C 1
ATOM 1201 O O . VAL A 1 158 ? -15.793 -3.264 19.514 1.00 90.81 158 VAL A O 1
ATOM 1204 N N . THR A 1 159 ? -16.747 -4.364 17.813 1.00 94.00 159 THR A N 1
ATOM 1205 C CA . THR A 1 159 ? -16.499 -5.724 18.318 1.00 94.00 159 THR A CA 1
ATOM 1206 C C . THR A 1 159 ? -15.367 -6.396 17.538 1.00 94.00 159 THR A C 1
ATOM 1208 O O . THR A 1 159 ? -15.104 -6.014 16.393 1.00 94.00 159 THR A O 1
ATOM 1211 N N . PRO A 1 160 ? -14.676 -7.397 18.110 1.00 96.31 160 PRO A N 1
ATOM 1212 C CA . PRO A 1 160 ? -13.603 -8.100 17.409 1.00 96.31 160 PRO A CA 1
ATOM 1213 C C . PRO A 1 160 ? -14.028 -8.733 16.079 1.00 96.31 160 PRO A C 1
ATOM 1215 O O . PRO A 1 160 ? -13.241 -8.769 15.136 1.00 96.31 160 PRO A O 1
ATOM 1218 N N . GLU A 1 161 ? -15.268 -9.209 15.976 1.00 96.00 161 GLU A N 1
ATOM 1219 C CA . GLU A 1 161 ? -15.807 -9.884 14.791 1.00 96.00 161 GLU A CA 1
ATOM 1220 C C . GLU A 1 161 ? -16.046 -8.926 13.620 1.00 96.00 161 GLU A C 1
ATOM 1222 O O . GLU A 1 161 ? -16.116 -9.371 12.472 1.00 96.00 161 GLU A O 1
ATOM 1227 N N . GLN A 1 162 ? -16.157 -7.626 13.906 1.00 94.81 162 GLN A N 1
ATOM 1228 C CA . GLN A 1 162 ? -16.266 -6.557 12.913 1.00 94.81 162 GLN A CA 1
ATOM 1229 C C . GLN A 1 162 ? -14.905 -6.119 12.374 1.00 94.81 162 GLN A C 1
ATOM 1231 O O . GLN A 1 162 ? -14.854 -5.284 11.475 1.00 94.81 162 GLN A O 1
ATOM 1236 N N . LEU A 1 163 ? -13.809 -6.648 12.912 1.00 96.06 163 LEU A N 1
ATOM 1237 C CA . LEU A 1 163 ? -12.460 -6.272 12.527 1.00 96.06 163 LEU A CA 1
ATOM 1238 C C . LEU A 1 163 ? -11.788 -7.397 11.751 1.00 96.06 163 LEU A C 1
ATOM 1240 O O . LEU A 1 163 ? -11.969 -8.588 12.015 1.00 96.06 163 LEU A O 1
ATOM 1244 N N . GLU A 1 164 ? -10.968 -6.994 10.796 1.00 95.94 164 GLU A N 1
ATOM 1245 C CA . GLU A 1 164 ? -10.091 -7.884 10.059 1.00 95.94 164 GLU A CA 1
ATOM 1246 C C . GLU A 1 164 ? -8.687 -7.300 10.088 1.00 95.94 164 GLU A C 1
ATOM 1248 O O . GLU A 1 164 ? -8.466 -6.146 9.725 1.00 95.94 164 GLU A O 1
ATOM 1253 N N . VAL A 1 165 ? -7.742 -8.095 10.577 1.00 97.62 165 VAL A N 1
ATOM 1254 C CA . VAL A 1 165 ? -6.331 -7.728 10.617 1.00 97.62 165 VAL A CA 1
ATOM 1255 C C . VAL A 1 165 ? -5.593 -8.671 9.688 1.00 97.62 165 VAL A C 1
ATOM 1257 O O . VAL A 1 165 ? -5.702 -9.887 9.842 1.00 97.62 165 VAL A O 1
ATOM 1260 N N . ARG A 1 166 ? -4.815 -8.128 8.755 1.00 97.81 166 ARG A N 1
ATOM 1261 C CA . ARG A 1 166 ? -3.988 -8.915 7.838 1.00 97.81 166 ARG A CA 1
ATOM 1262 C C . ARG A 1 166 ? -2.536 -8.470 7.913 1.00 97.81 166 ARG A C 1
ATOM 1264 O O . ARG A 1 166 ? -2.255 -7.283 7.795 1.00 97.81 166 ARG A O 1
ATOM 1271 N N . LEU A 1 167 ? -1.614 -9.410 8.079 1.00 98.12 167 LEU A N 1
ATOM 1272 C CA . LEU A 1 167 ? -0.181 -9.183 7.912 1.00 98.12 167 LEU A CA 1
ATOM 1273 C C . LEU A 1 167 ? 0.195 -9.480 6.453 1.00 98.12 167 LEU A C 1
ATOM 1275 O O . LEU A 1 167 ? -0.147 -10.548 5.953 1.00 98.12 167 LEU A O 1
ATOM 1279 N N . THR A 1 168 ? 0.855 -8.551 5.765 1.00 97.75 168 THR A N 1
ATOM 1280 C CA . THR A 1 168 ? 1.178 -8.654 4.329 1.00 97.75 168 THR A CA 1
ATOM 1281 C C . THR A 1 168 ? 2.456 -7.873 3.991 1.00 97.75 168 THR A C 1
ATOM 1283 O O . THR A 1 168 ? 3.100 -7.316 4.882 1.00 97.75 168 THR A O 1
ATOM 1286 N N . GLY A 1 169 ? 2.841 -7.828 2.718 1.00 95.62 169 GLY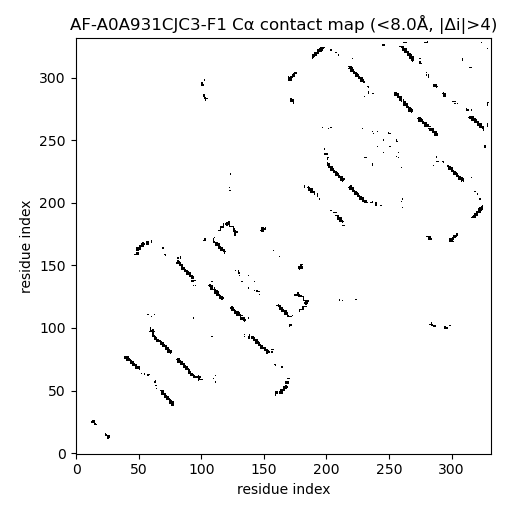 A N 1
ATOM 1287 C CA . GLY A 1 169 ? 3.998 -7.080 2.235 1.00 95.62 169 GLY A CA 1
ATOM 1288 C C . GLY A 1 169 ? 3.926 -6.798 0.735 1.00 95.62 169 GLY A C 1
ATOM 1289 O O . GLY A 1 169 ? 3.201 -7.460 -0.006 1.00 95.62 169 GLY A O 1
ATOM 1290 N N . TYR A 1 170 ? 4.691 -5.803 0.298 1.00 95.25 170 TYR A N 1
ATOM 1291 C CA . TYR A 1 170 ? 4.871 -5.441 -1.107 1.00 95.25 170 TYR A CA 1
ATOM 1292 C C . TYR A 1 170 ? 6.365 -5.222 -1.364 1.00 95.25 170 TYR A C 1
ATOM 1294 O O . TYR A 1 170 ? 7.116 -4.938 -0.431 1.00 95.25 170 TYR A O 1
ATOM 1302 N N . ASP A 1 171 ? 6.805 -5.363 -2.614 1.00 94.88 171 ASP A N 1
ATOM 1303 C CA . ASP A 1 171 ? 8.199 -5.083 -2.971 1.00 94.88 171 ASP A CA 1
ATOM 1304 C C . ASP A 1 171 ? 8.526 -3.608 -2.779 1.00 94.88 171 ASP A C 1
ATOM 1306 O O . ASP A 1 171 ? 9.608 -3.265 -2.301 1.00 94.88 171 ASP A O 1
ATOM 1310 N N . LEU A 1 172 ? 7.567 -2.761 -3.158 1.00 93.75 172 LEU A N 1
ATOM 1311 C CA . LEU A 1 172 ? 7.665 -1.317 -3.095 1.00 93.75 172 LEU A CA 1
ATOM 1312 C C . LEU A 1 172 ? 6.422 -0.752 -2.401 1.00 93.75 172 LEU A C 1
ATOM 1314 O O . LEU A 1 172 ? 5.293 -1.018 -2.816 1.00 93.75 172 LEU A O 1
ATOM 1318 N N . ASP A 1 173 ? 6.607 0.043 -1.354 1.00 93.06 173 ASP A N 1
ATOM 1319 C CA . ASP A 1 173 ? 5.496 0.631 -0.611 1.00 93.06 173 ASP A CA 1
ATOM 1320 C C . ASP A 1 173 ? 5.698 2.125 -0.342 1.00 93.06 173 ASP A C 1
ATOM 1322 O O . ASP A 1 173 ? 6.747 2.574 0.121 1.00 93.06 173 ASP A O 1
ATOM 1326 N N . SER A 1 174 ? 4.639 2.896 -0.583 1.00 92.00 174 SER A N 1
ATOM 1327 C CA . SER A 1 174 ? 4.553 4.321 -0.261 1.00 92.00 174 SER A CA 1
ATOM 1328 C C . SER A 1 174 ? 3.280 4.579 0.540 1.00 92.00 174 SER A C 1
ATOM 1330 O O . SER A 1 174 ? 2.321 5.188 0.072 1.00 92.00 174 SER A O 1
ATOM 1332 N N . ILE A 1 175 ? 3.240 4.016 1.748 1.00 89.25 175 ILE A N 1
ATOM 1333 C CA . ILE A 1 175 ? 2.111 4.148 2.675 1.00 89.25 175 ILE A CA 1
ATOM 1334 C C . ILE A 1 175 ? 2.459 5.052 3.859 1.00 89.25 175 ILE A C 1
ATOM 1336 O O . ILE A 1 175 ? 3.616 5.140 4.285 1.00 89.25 175 ILE A O 1
ATOM 1340 N N . GLN A 1 176 ? 1.442 5.695 4.430 1.00 74.94 176 GLN A N 1
ATOM 1341 C CA . GLN A 1 176 ? 1.587 6.461 5.667 1.00 74.94 176 GLN A CA 1
ATOM 1342 C C . GLN A 1 176 ? 1.736 5.511 6.867 1.00 74.94 176 GLN A C 1
ATOM 1344 O O . GLN A 1 176 ? 1.097 4.467 6.933 1.00 74.94 176 GLN A O 1
ATOM 1349 N N . HIS A 1 177 ? 2.591 5.865 7.828 1.00 65.88 177 HIS A N 1
ATOM 1350 C CA . HIS A 1 177 ? 2.985 4.975 8.931 1.00 65.88 177 HIS A CA 1
ATOM 1351 C C . HIS A 1 177 ? 1.914 4.765 10.020 1.00 65.88 177 HIS A C 1
ATOM 1353 O O . HIS A 1 177 ? 2.183 4.072 10.996 1.00 65.88 177 HIS A O 1
ATOM 1359 N N . SER A 1 178 ? 0.727 5.362 9.907 1.00 80.38 178 SER A N 1
ATOM 1360 C CA . SER A 1 178 ? -0.264 5.395 10.984 1.00 80.38 178 SER A CA 1
ATOM 1361 C C . SER A 1 178 ? -1.415 4.410 10.777 1.00 80.38 178 SER A C 1
ATOM 1363 O O . SER A 1 178 ? -2.368 4.682 10.045 1.00 80.38 178 SER A O 1
ATOM 1365 N N . LEU A 1 179 ? -1.399 3.312 11.539 1.00 89.56 179 LEU A N 1
ATOM 1366 C CA . LEU A 1 179 ? -2.553 2.421 11.633 1.00 89.56 179 LEU A CA 1
ATOM 1367 C C . LEU A 1 179 ? -3.714 3.144 12.341 1.00 89.56 179 LEU A C 1
ATOM 1369 O O . LEU A 1 179 ? -3.563 3.690 13.441 1.00 89.56 179 LEU A O 1
ATOM 1373 N N . SER A 1 180 ? -4.889 3.162 11.721 1.00 90.19 180 SER A N 1
ATOM 1374 C CA . SER A 1 180 ? -6.101 3.802 12.248 1.00 90.19 180 SER A CA 1
ATOM 1375 C C . SER A 1 180 ? -7.333 2.966 11.919 1.00 90.19 180 SER A C 1
ATOM 1377 O O . SER A 1 180 ? -7.295 2.157 10.996 1.00 90.19 180 SER A O 1
ATOM 1379 N N . LEU A 1 181 ? -8.420 3.118 12.682 1.00 90.62 181 LEU A N 1
ATOM 1380 C CA . LEU A 1 181 ? -9.676 2.454 12.339 1.00 90.62 181 LEU A CA 1
ATOM 1381 C C . LEU A 1 181 ? -10.219 3.050 11.029 1.00 90.62 181 LEU A C 1
ATOM 1383 O O . LEU A 1 181 ? -10.450 4.262 10.987 1.00 90.62 181 LEU A O 1
ATOM 1387 N N . PRO A 1 182 ? -10.464 2.237 9.988 1.00 89.00 182 PRO A N 1
ATOM 1388 C CA . PRO A 1 182 ? -11.133 2.715 8.784 1.00 89.00 182 PRO A CA 1
ATOM 1389 C C . PRO A 1 182 ? -12.539 3.238 9.088 1.00 89.00 182 PRO A C 1
ATOM 1391 O O . PRO A 1 182 ? -13.210 2.774 10.019 1.00 89.00 182 PRO A O 1
ATOM 1394 N N . ALA A 1 183 ? -13.011 4.194 8.288 1.00 88.75 183 ALA A N 1
ATOM 1395 C CA . ALA A 1 183 ? -14.390 4.659 8.388 1.00 88.75 183 ALA A CA 1
ATOM 1396 C C . ALA A 1 183 ? -15.364 3.502 8.101 1.00 88.75 183 ALA A C 1
ATOM 1398 O O . ALA A 1 183 ? -15.050 2.583 7.357 1.00 88.75 183 ALA A O 1
ATOM 1399 N N . ASP A 1 184 ? -16.559 3.508 8.685 1.00 87.69 184 ASP A N 1
ATOM 1400 C CA . ASP A 1 184 ? -17.546 2.465 8.353 1.00 87.69 184 ASP A CA 1
ATOM 1401 C C . ASP A 1 184 ? -18.084 2.635 6.926 1.00 87.69 184 ASP A C 1
ATOM 1403 O O . ASP A 1 184 ? -18.291 1.677 6.186 1.00 87.69 184 ASP A O 1
ATOM 1407 N N . GLN A 1 185 ? -18.276 3.896 6.544 1.00 90.25 185 GLN A N 1
ATOM 1408 C CA . GLN A 1 185 ? -18.814 4.306 5.261 1.00 90.25 185 GLN A CA 1
ATOM 1409 C C . GLN A 1 185 ? -17.855 5.286 4.604 1.00 90.25 185 GLN A C 1
ATOM 1411 O O . GLN A 1 185 ? -17.271 6.154 5.262 1.00 90.25 185 GLN A O 1
ATOM 1416 N N . ALA A 1 186 ? -17.741 5.146 3.295 1.00 93.25 186 ALA A N 1
ATOM 1417 C CA . ALA A 1 186 ? -17.003 6.043 2.434 1.00 93.25 186 ALA A CA 1
ATOM 1418 C C . ALA A 1 186 ? -17.809 6.291 1.159 1.00 93.25 186 ALA A C 1
ATOM 1420 O O . ALA A 1 186 ? -18.509 5.397 0.673 1.00 93.25 186 ALA A O 1
ATOM 1421 N N . THR A 1 187 ? -17.706 7.502 0.622 1.00 95.75 187 THR A N 1
ATOM 1422 C CA . THR A 1 187 ? -18.263 7.838 -0.689 1.00 95.75 187 THR A CA 1
ATOM 1423 C C . THR A 1 187 ? -17.197 7.557 -1.733 1.00 95.75 187 THR A C 1
ATOM 1425 O O . THR A 1 187 ? -16.179 8.243 -1.759 1.00 95.75 187 THR A O 1
ATOM 1428 N N . ALA A 1 188 ? -17.414 6.555 -2.583 1.00 96.75 188 ALA A N 1
ATOM 1429 C CA . ALA A 1 188 ? -16.485 6.248 -3.664 1.00 96.75 188 ALA A CA 1
ATOM 1430 C C . ALA A 1 188 ? -16.397 7.419 -4.656 1.00 96.75 188 ALA A C 1
ATOM 1432 O O . ALA A 1 188 ? -17.417 8.000 -5.033 1.00 96.75 188 ALA A O 1
ATOM 1433 N N . LEU A 1 189 ? -15.180 7.731 -5.092 1.00 97.19 189 LEU A N 1
ATOM 1434 C CA . LEU A 1 189 ? -14.918 8.661 -6.182 1.00 97.19 189 LEU A CA 1
ATOM 1435 C C . LEU A 1 189 ? -14.561 7.864 -7.443 1.00 97.19 189 LEU A C 1
ATOM 1437 O O . LEU A 1 189 ? -13.778 6.914 -7.353 1.00 97.19 189 LEU A O 1
ATOM 1441 N N . PRO A 1 190 ? -15.103 8.225 -8.620 1.00 97.75 190 PRO A N 1
ATOM 1442 C CA . PRO A 1 190 ? -14.662 7.646 -9.879 1.00 97.75 190 PRO A CA 1
ATOM 1443 C C . PRO A 1 190 ? -13.169 7.917 -10.080 1.00 97.75 190 PRO A C 1
ATOM 1445 O O . PRO A 1 190 ? -12.678 9.017 -9.807 1.00 97.75 190 PRO A O 1
ATOM 1448 N N . VAL A 1 191 ? -12.459 6.895 -10.561 1.00 98.00 191 VAL A N 1
ATOM 1449 C CA . VAL A 1 191 ? -11.025 6.969 -10.838 1.00 98.00 191 VAL A CA 1
ATOM 1450 C C . VAL A 1 191 ? -10.761 6.667 -12.303 1.00 98.00 191 VAL A C 1
ATOM 1452 O O . VAL A 1 191 ? -11.140 5.606 -12.799 1.00 98.00 191 VAL A O 1
ATOM 1455 N N . THR A 1 192 ? -10.056 7.576 -12.966 1.00 98.06 192 THR A N 1
ATOM 1456 C CA . THR A 1 192 ? -9.505 7.361 -14.306 1.00 98.06 192 THR A CA 1
ATOM 1457 C C . THR A 1 192 ? -8.012 7.097 -14.182 1.00 98.06 192 THR A C 1
ATOM 1459 O O . THR A 1 192 ? -7.299 7.875 -13.552 1.00 98.06 192 THR A O 1
ATOM 1462 N N . VAL A 1 193 ? -7.529 6.009 -14.780 1.00 97.06 193 VAL A N 1
ATOM 1463 C CA . VAL A 1 193 ? -6.095 5.701 -14.845 1.00 97.06 193 VAL A CA 1
ATOM 1464 C C . VAL A 1 193 ? -5.597 6.009 -16.251 1.00 97.06 193 VAL A C 1
ATOM 1466 O O . VAL A 1 193 ? -6.118 5.464 -17.223 1.00 97.06 193 VAL A O 1
ATOM 1469 N N . LEU A 1 194 ? -4.604 6.888 -16.347 1.00 96.50 194 LEU A N 1
ATOM 1470 C CA . LEU A 1 194 ? -3.934 7.270 -17.584 1.00 96.50 194 LEU A CA 1
ATOM 1471 C C . LEU A 1 194 ? -2.483 6.807 -17.505 1.00 96.50 194 LEU A C 1
ATOM 1473 O O . LEU A 1 194 ? -1.746 7.236 -16.618 1.00 96.50 194 LEU A O 1
ATOM 1477 N N . ASP A 1 195 ? -2.088 5.927 -18.418 1.00 93.88 195 ASP A N 1
ATOM 1478 C CA . ASP A 1 195 ? -0.687 5.556 -18.575 1.00 93.88 195 ASP A CA 1
ATOM 1479 C C . ASP A 1 195 ? -0.031 6.486 -19.595 1.00 93.88 195 ASP A C 1
ATOM 1481 O O . ASP A 1 195 ? -0.368 6.464 -20.779 1.00 93.88 195 ASP A O 1
ATOM 1485 N N . GLU A 1 196 ? 0.849 7.349 -19.101 1.00 94.50 196 GLU A N 1
ATOM 1486 C CA . GLU A 1 196 ? 1.618 8.319 -19.880 1.00 94.50 196 GLU A CA 1
ATOM 1487 C C . GLU A 1 196 ? 3.118 8.002 -19.816 1.00 94.50 196 GLU A C 1
ATOM 1489 O O . GLU A 1 196 ? 3.939 8.806 -20.256 1.00 94.50 196 GLU A O 1
ATOM 1494 N N . SER A 1 197 ? 3.482 6.835 -19.270 1.00 90.50 197 SER A N 1
ATOM 1495 C CA . SER A 1 197 ? 4.864 6.377 -19.262 1.00 90.50 197 SER A CA 1
ATOM 1496 C C . SER A 1 197 ? 5.345 6.107 -20.687 1.00 90.50 197 SER A C 1
ATOM 1498 O O . SER A 1 197 ? 4.590 5.655 -21.554 1.00 90.50 197 SER A O 1
ATOM 1500 N N . THR A 1 198 ? 6.610 6.427 -20.951 1.00 88.88 198 THR A N 1
ATOM 1501 C CA . THR A 1 198 ? 7.183 6.334 -22.299 1.00 88.88 198 THR A CA 1
ATOM 1502 C C . THR A 1 198 ? 8.052 5.104 -22.503 1.00 88.88 198 THR A C 1
ATOM 1504 O O . THR A 1 198 ? 8.375 4.811 -23.649 1.00 88.88 198 THR A O 1
ATOM 1507 N N . TRP A 1 199 ? 8.353 4.351 -21.435 1.00 87.81 199 TRP A N 1
ATOM 1508 C CA . TRP A 1 199 ? 9.187 3.142 -21.444 1.00 87.81 199 TRP A CA 1
ATOM 1509 C C . TRP A 1 199 ? 8.400 1.902 -21.902 1.00 87.81 199 TRP A C 1
ATOM 1511 O O . TRP A 1 199 ? 7.709 1.290 -21.084 1.00 87.81 199 TRP A O 1
ATOM 1521 N N . PRO A 1 200 ? 8.525 1.437 -23.160 1.00 85.19 200 PRO A N 1
ATOM 1522 C CA . PRO A 1 200 ? 7.711 0.322 -23.648 1.00 85.19 200 PRO A CA 1
ATOM 1523 C C . PRO A 1 200 ? 8.087 -1.023 -23.008 1.00 85.19 200 PRO A C 1
ATOM 1525 O O . PRO A 1 200 ? 7.260 -1.933 -22.954 1.00 85.19 200 PRO A O 1
ATOM 1528 N N . SER A 1 201 ? 9.320 -1.158 -22.508 1.00 88.25 201 SER A N 1
ATOM 1529 C CA . SER A 1 201 ? 9.792 -2.330 -21.758 1.00 88.25 201 SER A CA 1
ATOM 1530 C C . SER A 1 201 ? 9.275 -2.414 -20.319 1.00 88.25 201 SER A C 1
ATOM 1532 O O . SER A 1 201 ? 9.574 -3.395 -19.638 1.00 88.25 201 SER A O 1
ATOM 1534 N N . LEU A 1 202 ? 8.509 -1.433 -19.832 1.00 90.12 202 LEU A N 1
ATOM 1535 C CA . LEU A 1 202 ? 7.917 -1.451 -18.496 1.00 90.12 202 LEU A CA 1
ATOM 1536 C C . LEU A 1 202 ? 6.412 -1.231 -18.580 1.00 90.12 202 LEU A C 1
ATOM 1538 O O . LEU A 1 202 ? 5.948 -0.109 -18.748 1.00 90.12 202 LEU A O 1
ATOM 1542 N N . GLN A 1 203 ? 5.633 -2.291 -18.376 1.00 91.75 203 GLN A N 1
ATOM 1543 C CA . GLN A 1 203 ? 4.182 -2.158 -18.312 1.00 91.75 203 GLN A CA 1
ATOM 1544 C C . GLN A 1 203 ? 3.714 -2.051 -16.860 1.00 91.75 203 GLN A C 1
ATOM 1546 O O . GLN A 1 203 ? 3.967 -2.943 -16.048 1.00 91.75 203 GLN A O 1
ATOM 1551 N N . VAL A 1 204 ? 2.977 -0.994 -16.517 1.00 93.38 204 VAL A N 1
ATOM 1552 C CA . VAL A 1 204 ? 2.400 -0.841 -15.175 1.00 93.38 204 VAL A CA 1
ATOM 1553 C C . VAL A 1 204 ? 0.946 -1.297 -15.175 1.00 93.38 204 VAL A C 1
ATOM 1555 O O . VAL A 1 204 ? 0.073 -0.680 -15.778 1.00 93.38 204 VAL A O 1
ATOM 1558 N N . LYS A 1 205 ? 0.655 -2.370 -14.437 1.00 94.56 205 LYS A N 1
ATOM 1559 C CA . LYS A 1 205 ? -0.718 -2.814 -14.175 1.00 94.56 205 LYS A CA 1
ATOM 1560 C C . LYS A 1 205 ? -1.162 -2.272 -12.825 1.00 94.56 205 LYS A C 1
ATOM 1562 O O . LYS A 1 205 ? -1.014 -2.946 -11.806 1.00 94.56 205 LYS A O 1
ATOM 1567 N N . ALA A 1 206 ? -1.657 -1.037 -12.829 1.00 94.25 206 ALA A N 1
ATOM 1568 C CA . ALA A 1 206 ? -2.159 -0.355 -11.642 1.00 94.25 206 ALA A CA 1
ATOM 1569 C C . ALA A 1 206 ? -3.685 -0.462 -11.530 1.00 94.25 206 ALA A C 1
ATOM 1571 O O . ALA A 1 206 ? -4.416 -0.246 -12.496 1.00 94.25 206 ALA A O 1
ATOM 1572 N N . GLN A 1 207 ? -4.158 -0.720 -10.317 1.00 95.19 207 GLN A N 1
ATOM 1573 C CA . GLN A 1 207 ? -5.533 -0.501 -9.904 1.00 95.19 207 GLN A CA 1
ATOM 1574 C C . GLN A 1 207 ? -5.553 0.632 -8.881 1.00 95.19 207 GLN A C 1
ATOM 1576 O O . GLN A 1 207 ? -4.734 0.675 -7.963 1.00 95.19 207 GLN A O 1
ATOM 1581 N N . ALA A 1 208 ? -6.508 1.544 -9.034 1.00 96.25 208 ALA A N 1
ATOM 1582 C CA . ALA A 1 208 ? -6.671 2.671 -8.137 1.00 96.25 208 ALA A CA 1
ATOM 1583 C C . ALA A 1 208 ? -8.099 2.736 -7.604 1.00 96.25 208 ALA A C 1
ATOM 1585 O O . ALA A 1 208 ? -9.061 2.520 -8.338 1.00 96.25 208 ALA A O 1
ATOM 1586 N N . THR A 1 209 ? -8.223 3.023 -6.315 1.00 96.88 209 THR A N 1
ATOM 1587 C CA . THR A 1 209 ? -9.502 3.247 -5.640 1.00 96.88 209 THR A CA 1
ATOM 1588 C C . THR A 1 209 ? -9.421 4.568 -4.901 1.00 96.88 209 THR A C 1
ATOM 1590 O O . THR A 1 209 ? -8.427 4.831 -4.224 1.00 96.88 209 THR A O 1
ATOM 1593 N N . ALA A 1 210 ? -10.453 5.393 -5.028 1.00 97.00 210 ALA A N 1
ATOM 1594 C CA . ALA A 1 210 ? -10.540 6.673 -4.351 1.00 97.00 210 ALA A CA 1
ATOM 1595 C C . ALA A 1 210 ? -11.862 6.793 -3.603 1.00 97.00 210 ALA A C 1
ATOM 1597 O O . ALA A 1 210 ? -12.904 6.334 -4.072 1.00 97.00 210 ALA A O 1
ATOM 1598 N N . GLU A 1 211 ? -11.819 7.435 -2.445 1.00 96.69 211 GLU A N 1
ATOM 1599 C CA . GLU A 1 211 ? -12.990 7.631 -1.608 1.00 96.69 211 GLU A CA 1
ATOM 1600 C C . GLU A 1 211 ? -12.882 8.888 -0.748 1.00 96.69 211 GLU A C 1
ATOM 1602 O O . GLU A 1 211 ? -11.790 9.366 -0.426 1.00 96.69 211 GLU A O 1
ATOM 1607 N N . ILE A 1 212 ? -14.040 9.401 -0.346 1.00 95.19 212 ILE A N 1
ATOM 1608 C CA . ILE A 1 212 ? -14.176 10.417 0.689 1.00 95.19 212 ILE A CA 1
ATOM 1609 C C . ILE A 1 212 ? -14.637 9.736 1.973 1.00 95.19 212 ILE A C 1
ATOM 1611 O O . ILE A 1 212 ? -15.685 9.086 2.009 1.00 95.19 212 ILE A O 1
ATOM 1615 N N . THR A 1 213 ? -13.885 9.943 3.048 1.00 91.31 213 THR A N 1
ATOM 1616 C CA . THR A 1 213 ? -14.256 9.525 4.404 1.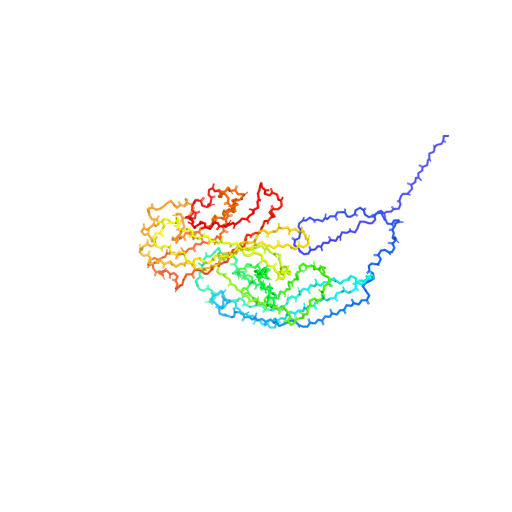00 91.31 213 THR A CA 1
ATOM 1617 C C . THR A 1 213 ? -14.451 10.744 5.298 1.00 91.31 213 THR A C 1
ATOM 1619 O O . THR A 1 213 ? -13.910 11.817 5.033 1.00 91.31 213 THR A O 1
ATOM 1622 N N . ARG A 1 214 ? -15.235 10.591 6.372 1.00 87.06 214 ARG A N 1
ATOM 1623 C CA . ARG A 1 214 ? -15.453 11.647 7.376 1.00 87.06 214 ARG A CA 1
ATOM 1624 C C . ARG A 1 214 ? -15.143 11.181 8.803 1.00 87.06 214 ARG A C 1
ATOM 1626 O O . ARG A 1 214 ? -16.047 11.152 9.637 1.00 87.06 214 ARG A O 1
ATOM 1633 N N . PRO A 1 215 ? -13.907 10.745 9.104 1.00 78.50 215 PRO A N 1
ATOM 1634 C CA . PRO A 1 215 ? -13.530 10.449 10.482 1.00 78.50 215 PRO A CA 1
ATOM 1635 C C . PRO A 1 215 ? -13.502 11.740 11.312 1.00 78.50 215 PRO A C 1
ATOM 1637 O O . PRO A 1 215 ? -12.928 12.739 10.879 1.00 78.50 215 PRO A O 1
ATOM 1640 N N . ASP A 1 216 ? -14.101 11.713 12.505 1.00 76.06 216 ASP A N 1
ATOM 1641 C CA . ASP A 1 216 ? -14.097 12.821 13.476 1.00 76.06 216 ASP A CA 1
ATOM 1642 C C . ASP A 1 216 ? -14.476 14.189 12.865 1.00 76.06 216 ASP A C 1
ATOM 1644 O O . ASP A 1 216 ? -13.810 15.199 13.104 1.00 76.06 216 ASP A O 1
ATOM 1648 N N . ASP A 1 217 ? -15.513 14.202 12.017 1.00 74.81 217 ASP A N 1
ATOM 1649 C CA . ASP A 1 217 ? -16.024 15.377 11.290 1.00 74.81 217 ASP A CA 1
ATOM 1650 C C . ASP A 1 217 ? -15.015 16.057 10.342 1.00 74.81 217 ASP A C 1
ATOM 1652 O O . ASP A 1 217 ? -15.217 17.191 9.901 1.00 74.81 217 ASP A O 1
ATOM 1656 N N . ARG A 1 218 ? -13.928 15.367 9.980 1.00 83.25 218 ARG A N 1
ATOM 1657 C CA . ARG A 1 218 ? -12.958 15.837 8.983 1.00 83.25 218 ARG A CA 1
ATOM 1658 C C . ARG A 1 218 ? -13.157 15.098 7.680 1.00 83.25 218 ARG A C 1
ATOM 1660 O O . ARG A 1 218 ? -13.010 13.882 7.637 1.00 83.25 218 ARG A O 1
ATOM 1667 N N . GLU A 1 219 ? -13.444 15.833 6.616 1.00 90.31 219 GLU A N 1
ATOM 1668 C CA . GLU A 1 219 ? -13.559 15.246 5.288 1.00 90.31 219 GLU A CA 1
ATOM 1669 C C . GLU A 1 219 ? -12.172 14.986 4.689 1.00 90.31 219 GLU A C 1
ATOM 1671 O O . GLU A 1 219 ? -11.333 15.883 4.587 1.00 90.31 219 GLU A O 1
ATOM 1676 N N . LEU A 1 220 ? -11.910 13.727 4.349 1.00 92.50 220 LEU A N 1
ATOM 1677 C CA . LEU A 1 220 ? -10.620 13.270 3.861 1.00 92.50 220 LEU A CA 1
ATOM 1678 C C . LEU A 1 220 ? -10.805 12.533 2.545 1.00 92.50 220 LEU A C 1
ATOM 1680 O O . LEU A 1 220 ? -11.569 11.571 2.474 1.00 92.50 220 LEU A O 1
ATOM 1684 N N . VAL A 1 221 ? -10.042 12.946 1.538 1.00 94.56 221 VAL A N 1
ATOM 1685 C CA . VAL A 1 221 ? -9.875 12.180 0.305 1.00 94.56 221 VAL A CA 1
ATOM 1686 C C . VAL A 1 221 ? -8.760 11.175 0.540 1.00 94.56 221 VAL A C 1
ATOM 1688 O O . VAL A 1 221 ? -7.653 11.542 0.951 1.00 94.56 221 VAL A O 1
ATOM 1691 N N . GLN A 1 222 ? -9.061 9.909 0.288 1.00 94.19 222 GLN A N 1
ATOM 1692 C CA . GLN A 1 222 ? -8.108 8.814 0.320 1.00 94.19 222 GLN A CA 1
ATOM 1693 C C . GLN A 1 222 ? -8.054 8.164 -1.059 1.00 94.19 222 GLN A C 1
ATOM 1695 O O . GLN A 1 222 ? -9.086 7.848 -1.642 1.00 94.19 222 GLN A O 1
ATOM 1700 N N . VAL A 1 223 ? -6.844 7.964 -1.574 1.00 95.19 223 VAL A N 1
ATOM 1701 C CA . VAL A 1 223 ? -6.586 7.268 -2.834 1.00 95.19 223 VAL A CA 1
ATOM 1702 C C . VAL A 1 223 ? -5.574 6.168 -2.558 1.00 95.19 223 VAL A C 1
ATOM 1704 O O . VAL A 1 223 ? -4.481 6.446 -2.066 1.00 95.19 223 VAL A O 1
ATOM 1707 N N . ARG A 1 224 ? -5.937 4.928 -2.874 1.00 95.31 224 ARG A N 1
ATOM 1708 C CA . ARG A 1 224 ? -5.028 3.783 -2.872 1.00 95.31 224 ARG A CA 1
ATOM 1709 C C . ARG A 1 224 ? -4.709 3.393 -4.296 1.00 95.31 224 ARG A C 1
ATOM 1711 O O . ARG A 1 224 ? -5.620 3.243 -5.108 1.00 95.31 224 ARG A O 1
ATOM 1718 N N . VAL A 1 225 ? -3.432 3.165 -4.555 1.00 95.88 225 VAL A N 1
ATOM 1719 C CA . VAL A 1 225 ? -2.944 2.586 -5.800 1.00 95.88 225 VAL A CA 1
ATOM 1720 C C . VAL A 1 225 ? -2.181 1.317 -5.459 1.00 95.88 225 VAL A C 1
ATOM 1722 O O . VAL A 1 225 ? -1.277 1.339 -4.628 1.00 95.88 225 VAL A O 1
ATOM 1725 N N . GLU A 1 226 ? -2.533 0.208 -6.088 1.00 96.06 226 GLU A N 1
ATOM 1726 C CA . GLU A 1 226 ? -1.808 -1.052 -5.954 1.00 96.06 226 GLU A CA 1
ATOM 1727 C C . GLU A 1 226 ? -1.671 -1.734 -7.308 1.00 96.06 226 GLU A C 1
ATOM 1729 O O . GLU A 1 226 ? -2.463 -1.500 -8.222 1.00 96.06 226 GLU A O 1
ATOM 1734 N N . GLY A 1 227 ? -0.643 -2.559 -7.468 1.00 96.12 227 GLY A N 1
ATOM 1735 C CA . GLY A 1 227 ? -0.399 -3.177 -8.760 1.00 96.12 227 GLY A CA 1
ATOM 1736 C C . GLY A 1 227 ? 0.914 -3.925 -8.862 1.00 96.12 227 GLY A C 1
ATOM 1737 O O . GLY A 1 227 ? 1.548 -4.273 -7.862 1.00 96.12 227 GLY A O 1
ATOM 1738 N N . ILE A 1 228 ? 1.306 -4.173 -10.107 1.00 95.75 228 ILE A N 1
ATOM 1739 C CA . ILE A 1 228 ? 2.573 -4.797 -10.481 1.00 95.75 228 ILE A CA 1
ATOM 1740 C C . ILE A 1 228 ? 3.212 -4.024 -11.637 1.00 95.75 228 ILE A C 1
ATOM 1742 O O . ILE A 1 228 ? 2.512 -3.543 -12.531 1.00 95.75 228 ILE A O 1
ATOM 1746 N N . VAL A 1 229 ? 4.539 -3.902 -11.615 1.00 94.56 229 VAL A N 1
ATOM 1747 C CA . VAL A 1 229 ? 5.323 -3.452 -12.774 1.00 94.56 229 VAL A CA 1
ATOM 1748 C C . VAL A 1 229 ? 5.840 -4.689 -13.492 1.00 94.56 229 VAL A C 1
ATOM 1750 O O . VAL A 1 229 ? 6.573 -5.473 -12.898 1.00 94.56 229 VAL A O 1
ATOM 1753 N N . GLU A 1 230 ? 5.459 -4.892 -14.744 1.00 93.62 230 GLU A N 1
ATOM 1754 C CA . GLU A 1 230 ? 5.880 -6.034 -15.551 1.00 93.62 230 GLU A CA 1
ATOM 1755 C C . GLU A 1 230 ? 7.076 -5.647 -16.430 1.00 93.62 230 GLU A C 1
ATOM 1757 O O . GLU A 1 230 ? 6.906 -4.880 -17.382 1.00 93.62 230 GLU A O 1
ATOM 1762 N N . PRO A 1 231 ? 8.287 -6.148 -16.119 1.00 91.44 231 PRO A N 1
ATOM 1763 C CA . PRO A 1 231 ? 9.439 -5.944 -16.980 1.00 91.44 231 PRO A CA 1
ATOM 1764 C C . PRO A 1 231 ? 9.318 -6.765 -18.264 1.00 91.44 231 PRO A C 1
ATOM 1766 O O . PRO A 1 231 ? 8.981 -7.951 -18.233 1.00 91.44 231 PRO A O 1
ATOM 1769 N N . GLY A 1 232 ? 9.662 -6.140 -19.384 1.00 89.62 232 GLY A N 1
ATOM 1770 C CA . GLY A 1 232 ? 9.939 -6.813 -20.642 1.00 89.62 232 GLY A CA 1
ATOM 1771 C C . GLY A 1 232 ? 11.266 -7.588 -20.609 1.00 89.62 232 GLY A C 1
ATOM 1772 O O . GLY A 1 232 ? 11.949 -7.645 -19.582 1.00 89.62 232 GLY A O 1
ATOM 1773 N N . PRO A 1 233 ? 11.655 -8.198 -21.740 1.00 88.69 233 PRO A N 1
ATOM 1774 C CA . PRO A 1 233 ? 12.948 -8.857 -21.891 1.00 88.69 233 PRO A CA 1
ATOM 1775 C C . PRO A 1 233 ? 14.124 -7.930 -21.556 1.00 88.69 233 PRO A C 1
ATOM 1777 O O . PRO A 1 233 ? 14.071 -6.725 -21.812 1.00 88.69 233 PRO A O 1
ATOM 1780 N N . VAL A 1 234 ? 15.207 -8.510 -21.032 1.00 88.81 234 VAL A N 1
ATOM 1781 C CA . VAL A 1 234 ? 16.441 -7.801 -20.636 1.00 88.81 234 VAL A CA 1
ATOM 1782 C C . VAL A 1 234 ? 16.960 -6.925 -21.775 1.00 88.81 234 VAL A C 1
ATOM 1784 O O . VAL A 1 234 ? 17.302 -5.767 -21.557 1.00 88.81 234 VAL A O 1
ATOM 1787 N N . GLU A 1 235 ? 16.953 -7.440 -23.002 1.00 88.56 235 GLU A N 1
ATOM 1788 C CA . GLU A 1 235 ? 17.449 -6.735 -24.182 1.00 88.56 235 GLU A CA 1
ATOM 1789 C C . GLU A 1 235 ? 16.624 -5.478 -24.483 1.00 88.56 235 GLU A C 1
ATOM 1791 O O . GLU A 1 235 ? 17.179 -4.455 -24.879 1.00 88.56 235 GLU A O 1
ATOM 1796 N N . GLN A 1 236 ? 15.305 -5.531 -24.261 1.00 89.44 236 GLN A N 1
ATOM 1797 C CA . GLN A 1 236 ? 14.421 -4.376 -24.436 1.00 89.44 236 GLN A CA 1
ATOM 1798 C C . GLN A 1 236 ? 14.627 -3.348 -23.322 1.00 89.44 236 GLN A C 1
ATOM 1800 O O . GLN A 1 236 ? 14.716 -2.160 -23.609 1.00 89.44 236 GLN A O 1
ATOM 1805 N N . LEU A 1 237 ? 14.777 -3.798 -22.072 1.00 87.81 237 LEU A N 1
ATOM 1806 C CA . LEU A 1 237 ? 15.067 -2.916 -20.935 1.00 87.81 237 LEU A CA 1
ATOM 1807 C C . LEU A 1 237 ? 16.389 -2.157 -21.118 1.00 87.81 237 LEU A C 1
ATOM 1809 O O . LEU A 1 237 ? 16.464 -0.964 -20.820 1.00 87.81 237 LEU A O 1
ATOM 1813 N N . LEU A 1 238 ? 17.430 -2.834 -21.613 1.00 86.94 238 LEU A N 1
ATOM 1814 C CA . LEU A 1 238 ? 18.724 -2.211 -21.899 1.00 86.94 238 LEU A CA 1
ATOM 1815 C C . LEU A 1 238 ? 18.638 -1.247 -23.088 1.00 86.94 238 LEU A C 1
ATOM 1817 O O . LEU A 1 238 ? 19.149 -0.132 -22.996 1.00 86.94 238 LEU A O 1
ATOM 1821 N N . ALA A 1 239 ? 17.955 -1.628 -24.172 1.00 87.75 239 ALA A N 1
ATOM 1822 C CA . ALA A 1 239 ? 17.766 -0.756 -25.332 1.00 87.75 239 ALA A CA 1
ATOM 1823 C C . ALA A 1 239 ? 16.970 0.517 -24.987 1.00 87.75 239 ALA A C 1
ATOM 1825 O O . ALA A 1 239 ? 17.344 1.620 -25.400 1.00 87.75 239 ALA A O 1
ATOM 1826 N N . ASP A 1 240 ? 15.911 0.389 -24.187 1.00 85.81 240 ASP A N 1
ATOM 1827 C CA . ASP A 1 240 ? 15.133 1.533 -23.713 1.00 85.81 240 ASP A CA 1
ATOM 1828 C C . ASP A 1 240 ? 15.984 2.437 -22.822 1.00 85.81 240 ASP A C 1
ATOM 1830 O O . ASP A 1 240 ? 15.991 3.657 -22.992 1.00 85.81 240 ASP A O 1
ATOM 1834 N N . ARG A 1 241 ? 16.792 1.860 -21.930 1.00 84.50 241 ARG A N 1
ATOM 1835 C CA . ARG A 1 241 ? 17.680 2.628 -21.052 1.00 84.50 241 ARG A CA 1
ATOM 1836 C C . ARG A 1 241 ? 18.675 3.514 -21.815 1.00 84.50 241 ARG A C 1
ATOM 1838 O O . ARG A 1 241 ? 18.978 4.605 -21.336 1.00 84.50 241 ARG A O 1
ATOM 1845 N N . GLU A 1 242 ? 19.163 3.085 -22.979 1.00 82.88 242 GLU A N 1
ATOM 1846 C CA . GLU A 1 242 ? 20.066 3.887 -23.826 1.00 82.88 242 GLU A CA 1
ATOM 1847 C C . GLU A 1 242 ? 19.371 5.095 -24.473 1.00 82.88 242 GLU A C 1
ATOM 1849 O O . GLU A 1 242 ? 20.004 6.114 -24.757 1.00 82.88 242 GLU A O 1
ATOM 1854 N N . THR A 1 243 ? 18.062 4.998 -24.702 1.00 82.44 243 THR A N 1
ATOM 1855 C CA . THR A 1 243 ? 17.273 6.031 -25.389 1.00 82.44 243 THR A CA 1
ATOM 1856 C C . THR A 1 243 ? 16.558 6.986 -24.433 1.00 82.44 243 THR A C 1
ATOM 1858 O O . THR A 1 243 ? 16.176 8.082 -24.846 1.00 82.44 243 THR A O 1
ATOM 1861 N N . HIS A 1 244 ? 16.441 6.625 -23.152 1.00 81.19 244 HIS A N 1
ATOM 1862 C CA . HIS A 1 244 ? 15.750 7.415 -22.134 1.00 81.19 244 HIS A CA 1
ATOM 1863 C C . HIS A 1 244 ? 16.721 8.160 -21.195 1.00 81.19 244 HIS A C 1
ATOM 1865 O O . HIS A 1 244 ? 17.870 7.755 -20.980 1.00 81.19 244 HIS A O 1
ATOM 1871 N N . PRO A 1 245 ? 16.293 9.289 -20.599 1.00 76.38 245 PRO A N 1
ATOM 1872 C CA . PRO A 1 245 ? 17.104 10.018 -19.634 1.00 76.38 245 PRO A CA 1
ATOM 1873 C C . PRO A 1 245 ? 17.291 9.201 -18.349 1.00 76.38 245 PRO A C 1
ATOM 1875 O O . PRO A 1 245 ? 16.358 8.965 -17.585 1.00 76.38 245 PRO A O 1
ATOM 1878 N N . VAL A 1 246 ? 18.539 8.821 -18.084 1.00 75.25 246 VAL A N 1
ATOM 1879 C CA . VAL A 1 246 ? 18.953 8.110 -16.868 1.00 75.25 246 VAL A CA 1
ATOM 1880 C C . VAL A 1 246 ? 19.800 9.048 -16.004 1.00 75.25 246 VAL A C 1
ATOM 1882 O O . VAL A 1 246 ? 20.715 9.687 -16.538 1.00 75.25 246 VAL A O 1
ATOM 1885 N N . PRO A 1 247 ? 19.554 9.135 -14.682 1.00 72.44 247 PRO A N 1
ATOM 1886 C CA . PRO A 1 247 ? 20.389 9.911 -13.770 1.00 72.44 247 PRO A CA 1
ATOM 1887 C C . PRO A 1 247 ? 21.870 9.531 -13.870 1.00 72.44 247 PRO A C 1
ATOM 1889 O O . PRO A 1 247 ? 22.216 8.358 -13.994 1.00 72.44 247 PRO A O 1
ATOM 1892 N N . LEU A 1 248 ? 22.765 10.520 -13.766 1.00 76.19 248 LEU A N 1
ATOM 1893 C CA . LEU A 1 248 ? 24.209 10.297 -13.913 1.00 76.19 248 LEU A CA 1
ATOM 1894 C C . LEU A 1 248 ? 24.744 9.236 -12.939 1.00 76.19 248 LEU A C 1
ATOM 1896 O O . LEU A 1 248 ? 25.561 8.415 -13.332 1.00 76.19 248 LEU A O 1
ATOM 1900 N N . LEU A 1 249 ? 24.269 9.235 -11.690 1.00 73.19 249 LEU A N 1
ATOM 1901 C CA . LEU A 1 249 ? 24.674 8.245 -10.687 1.00 73.19 249 LEU A CA 1
ATOM 1902 C C . LEU A 1 249 ? 24.274 6.824 -11.095 1.00 73.19 249 LEU A C 1
ATOM 1904 O O . LEU A 1 249 ? 25.084 5.913 -10.978 1.00 73.19 249 LEU A O 1
ATOM 1908 N N . ASP A 1 250 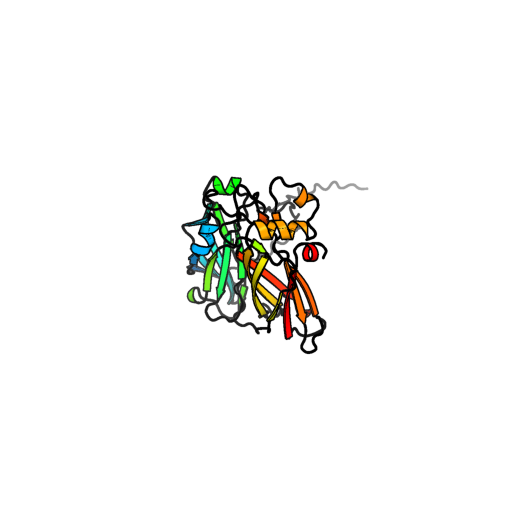? 23.077 6.656 -11.658 1.00 73.69 250 ASP A N 1
ATOM 1909 C CA . ASP A 1 250 ? 22.569 5.353 -12.091 1.00 73.69 250 ASP A CA 1
ATOM 1910 C C . ASP A 1 250 ? 23.336 4.833 -13.321 1.00 73.69 250 ASP A C 1
ATOM 1912 O O . ASP A 1 250 ? 23.371 3.627 -13.555 1.00 73.69 250 ASP A O 1
ATOM 1916 N N . ARG A 1 251 ? 23.972 5.715 -14.110 1.00 72.81 251 ARG A N 1
ATOM 1917 C CA . ARG A 1 251 ? 24.871 5.345 -15.225 1.00 72.81 251 ARG A CA 1
ATOM 1918 C C . ARG A 1 251 ? 26.239 4.839 -14.771 1.00 72.81 251 ARG A C 1
ATOM 1920 O O . ARG A 1 251 ? 26.908 4.175 -15.550 1.00 72.81 251 ARG A O 1
ATOM 1927 N N . LEU A 1 252 ? 26.657 5.179 -13.553 1.00 76.62 252 LEU A N 1
ATOM 1928 C CA . LEU A 1 252 ? 27.960 4.808 -12.995 1.00 76.62 252 LEU A CA 1
ATOM 1929 C C . LEU A 1 252 ? 27.911 3.514 -12.170 1.00 76.62 252 LEU A C 1
ATOM 1931 O O . LEU A 1 252 ? 28.929 3.119 -11.611 1.00 76.62 252 LEU A O 1
ATOM 1935 N N . LEU A 1 253 ? 26.739 2.885 -12.053 1.00 75.44 253 LEU A N 1
ATOM 1936 C CA . LEU A 1 253 ? 26.585 1.616 -11.352 1.00 75.44 253 LEU A CA 1
ATOM 1937 C C . LEU A 1 253 ? 27.185 0.471 -12.171 1.00 75.44 253 LEU A C 1
ATOM 1939 O O . LEU A 1 253 ? 26.975 0.398 -13.380 1.00 75.44 253 LEU A O 1
ATOM 1943 N N . ASP A 1 254 ? 27.853 -0.457 -11.483 1.00 73.38 254 ASP A N 1
ATOM 1944 C CA . ASP A 1 254 ? 28.420 -1.667 -12.094 1.00 73.38 254 ASP A CA 1
ATOM 1945 C C . ASP A 1 254 ? 27.343 -2.554 -12.739 1.00 73.38 254 ASP A C 1
ATOM 1947 O O . ASP A 1 254 ? 27.626 -3.282 -13.687 1.00 73.38 254 ASP A O 1
ATOM 1951 N N . VAL A 1 255 ? 26.104 -2.480 -12.236 1.00 78.19 255 VAL A N 1
ATOM 1952 C CA . VAL A 1 255 ? 24.949 -3.194 -12.785 1.00 78.19 255 VAL A CA 1
ATOM 1953 C C . VAL A 1 255 ? 23.864 -2.187 -13.188 1.00 78.19 255 VAL A C 1
ATOM 1955 O O . VAL A 1 255 ? 23.416 -1.415 -12.331 1.00 78.19 255 VAL A O 1
ATOM 1958 N N . PRO A 1 256 ? 23.422 -2.175 -14.461 1.00 81.69 256 PRO A N 1
ATOM 1959 C CA . PRO A 1 256 ? 22.351 -1.303 -14.930 1.00 81.69 256 PRO A CA 1
ATOM 1960 C C . PRO A 1 256 ? 21.052 -1.448 -14.128 1.00 81.69 256 PRO A C 1
ATOM 1962 O O . PRO A 1 256 ? 20.636 -2.543 -13.752 1.00 81.69 256 PRO A O 1
ATOM 1965 N N . GLN A 1 257 ? 20.381 -0.318 -13.894 1.00 84.56 257 GLN A N 1
ATOM 1966 C CA . GLN A 1 257 ? 19.121 -0.260 -13.152 1.00 84.56 257 GLN A CA 1
ATOM 1967 C C . GLN A 1 257 ? 18.063 0.547 -13.903 1.00 84.56 257 GLN A C 1
ATOM 1969 O O . GLN A 1 257 ? 18.288 1.696 -14.270 1.00 84.56 257 GLN A O 1
ATOM 1974 N N . VAL A 1 258 ? 16.882 -0.015 -14.107 1.00 86.12 258 VAL A N 1
ATOM 1975 C CA . VAL A 1 258 ? 15.750 0.693 -14.710 1.00 86.12 258 VAL A CA 1
ATOM 1976 C C . VAL A 1 258 ? 14.806 1.136 -13.601 1.00 86.12 258 VAL A C 1
ATOM 1978 O O . VAL A 1 258 ? 14.221 0.307 -12.910 1.00 86.12 258 VAL A O 1
ATOM 1981 N N . ALA A 1 259 ? 14.686 2.445 -13.382 1.00 87.88 259 ALA A N 1
ATOM 1982 C CA . ALA A 1 259 ? 13.821 2.977 -12.334 1.00 87.88 259 ALA A CA 1
ATOM 1983 C C . ALA A 1 259 ? 12.346 2.677 -12.640 1.00 87.88 259 ALA A C 1
ATOM 1985 O O . ALA A 1 259 ? 11.902 2.834 -13.775 1.00 87.88 259 ALA A O 1
ATOM 1986 N N . VAL A 1 260 ? 11.582 2.272 -11.623 1.00 90.56 260 VAL A N 1
ATOM 1987 C CA . VAL A 1 260 ? 10.146 2.023 -11.806 1.00 90.56 260 VAL A CA 1
ATOM 1988 C C . VAL A 1 260 ? 9.380 3.340 -12.010 1.00 90.56 260 VAL A C 1
ATOM 1990 O O . VAL A 1 260 ? 9.757 4.348 -11.396 1.00 90.56 260 VAL A O 1
ATOM 1993 N N . PRO A 1 261 ? 8.298 3.351 -12.813 1.00 89.75 261 PRO A N 1
ATOM 1994 C CA . PRO A 1 261 ? 7.438 4.521 -12.969 1.00 89.75 261 PRO A CA 1
ATOM 1995 C C . PRO A 1 261 ? 6.860 5.015 -11.636 1.00 89.75 261 PRO A C 1
ATOM 1997 O O . PRO A 1 261 ? 6.735 4.263 -10.662 1.00 89.75 261 PRO A O 1
ATOM 2000 N N . GLY A 1 262 ? 6.518 6.300 -11.586 1.00 92.06 262 GLY A N 1
ATOM 2001 C CA . GLY A 1 262 ? 5.832 6.911 -10.450 1.00 92.06 262 GLY A CA 1
ATOM 2002 C C . GLY A 1 262 ? 4.430 7.379 -10.823 1.00 92.06 262 GLY A C 1
ATOM 2003 O O . GLY A 1 262 ? 3.970 7.183 -11.946 1.00 92.06 262 GLY A O 1
ATOM 2004 N N . PHE A 1 263 ? 3.751 8.011 -9.867 1.00 94.75 263 PHE A N 1
ATOM 2005 C CA . PHE A 1 263 ? 2.350 8.383 -10.036 1.00 94.75 263 PHE A CA 1
ATOM 2006 C C . PHE A 1 263 ? 2.112 9.845 -9.702 1.00 94.75 263 PHE A C 1
ATOM 2008 O O . PHE A 1 263 ? 2.710 10.397 -8.775 1.00 94.75 263 PHE A O 1
ATOM 2015 N N . VAL A 1 264 ? 1.178 10.452 -10.419 1.00 96.12 264 VAL A N 1
ATOM 2016 C CA . VAL A 1 264 ? 0.601 11.750 -10.090 1.00 96.12 264 VAL A CA 1
ATOM 2017 C C . VAL A 1 264 ? -0.895 11.561 -9.891 1.00 96.12 264 VAL A C 1
ATOM 2019 O O . VAL A 1 264 ? -1.590 11.043 -10.761 1.00 96.12 264 VAL A O 1
ATOM 2022 N N . VAL A 1 265 ? -1.382 11.967 -8.724 1.00 96.38 265 VAL A N 1
ATOM 2023 C CA . VAL A 1 265 ? -2.798 11.944 -8.362 1.00 96.38 265 VAL A CA 1
ATOM 2024 C C . VAL A 1 265 ? -3.350 13.352 -8.510 1.00 96.38 265 VAL A C 1
ATOM 2026 O O . VAL A 1 265 ? -2.867 14.282 -7.862 1.00 96.38 265 VAL A O 1
ATOM 2029 N N . GLU A 1 266 ? -4.365 13.496 -9.350 1.00 97.62 266 GLU A N 1
ATOM 2030 C CA . GLU A 1 266 ? -5.104 14.735 -9.576 1.00 97.62 266 GLU A CA 1
ATOM 2031 C C . GLU A 1 266 ? -6.530 14.557 -9.055 1.00 97.62 266 GLU A C 1
ATOM 2033 O O . GLU A 1 266 ? -7.228 13.622 -9.440 1.00 97.62 266 GLU A O 1
ATOM 2038 N N . VAL A 1 267 ? -6.955 15.438 -8.152 1.00 97.62 267 VAL A N 1
ATOM 2039 C CA . VAL A 1 267 ? -8.316 15.471 -7.604 1.00 97.62 267 VAL A CA 1
ATOM 2040 C C . VAL A 1 267 ? -9.025 16.675 -8.204 1.00 97.62 267 VAL A C 1
ATOM 2042 O O . VAL A 1 267 ? -8.515 17.792 -8.088 1.00 97.62 267 VAL A O 1
ATOM 2045 N N . ALA A 1 268 ? -10.186 16.461 -8.817 1.00 97.88 268 ALA A N 1
ATOM 2046 C CA . ALA A 1 268 ? -10.971 17.512 -9.458 1.00 97.88 268 ALA A CA 1
ATOM 2047 C C . ALA A 1 268 ? -12.422 17.534 -8.9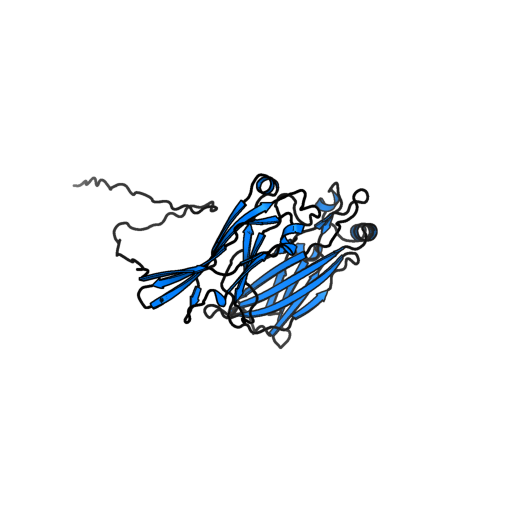55 1.00 97.88 268 ALA A C 1
ATOM 2049 O O . ALA A 1 268 ? -12.912 16.541 -8.403 1.00 97.88 268 ALA A O 1
ATOM 2050 N N . ASP A 1 269 ? -13.090 18.674 -9.131 1.00 97.62 269 ASP A N 1
ATOM 2051 C CA . ASP A 1 269 ? -14.537 18.797 -8.930 1.00 97.62 269 ASP A CA 1
ATOM 2052 C C . ASP A 1 269 ? -15.340 18.355 -10.170 1.00 97.62 269 ASP A C 1
ATOM 2054 O O . ASP A 1 269 ? -14.800 17.759 -11.108 1.00 97.62 269 ASP A O 1
ATOM 2058 N N . ASP A 1 270 ? -16.653 18.582 -10.138 1.00 96.62 270 ASP A N 1
ATOM 2059 C CA . ASP A 1 270 ? -17.610 18.206 -11.185 1.00 96.62 270 ASP A CA 1
ATOM 2060 C C . ASP A 1 270 ? -17.502 19.061 -12.459 1.00 96.62 270 ASP A C 1
ATOM 2062 O O . ASP A 1 270 ? -18.095 18.716 -13.482 1.00 96.62 270 ASP A O 1
ATOM 2066 N N . SER A 1 271 ? -16.729 20.147 -12.412 1.00 96.44 271 SER A N 1
ATOM 2067 C CA . SER A 1 271 ? -16.433 21.034 -13.539 1.00 96.44 271 SER A CA 1
ATOM 2068 C C . SER A 1 271 ? -15.052 20.791 -14.162 1.00 96.44 271 SER A C 1
ATOM 2070 O O . SER A 1 271 ? -14.592 21.606 -14.962 1.00 96.44 271 SER A O 1
ATOM 2072 N N . ASP A 1 272 ? -14.390 19.686 -13.794 1.00 94.56 272 ASP A N 1
ATOM 2073 C CA . ASP A 1 272 ? -12.990 19.371 -14.119 1.00 94.56 272 ASP A CA 1
ATOM 2074 C C . ASP A 1 272 ? -11.973 20.387 -13.550 1.00 94.56 272 ASP A C 1
ATOM 2076 O O . ASP A 1 272 ? -10.812 20.426 -13.972 1.00 94.56 272 ASP A O 1
ATOM 2080 N N . PHE A 1 273 ? -12.354 21.210 -12.564 1.00 97.12 273 PHE A N 1
ATOM 2081 C CA . PHE A 1 273 ? -11.415 22.131 -11.929 1.00 97.12 273 PHE A CA 1
ATOM 2082 C C . PHE A 1 273 ? -10.480 21.369 -10.980 1.00 97.12 273 PHE A C 1
ATOM 2084 O O . PHE A 1 273 ? -10.920 20.668 -10.066 1.00 97.12 273 PHE A O 1
ATOM 2091 N N . LEU A 1 274 ? -9.167 21.515 -11.183 1.00 97.69 274 LEU A N 1
ATOM 2092 C CA . LEU A 1 274 ? -8.142 20.835 -10.390 1.00 97.69 274 LEU A CA 1
ATOM 2093 C C . LEU A 1 274 ? -8.082 21.401 -8.962 1.00 97.69 274 LEU A C 1
ATOM 2095 O O . LEU A 1 274 ? -7.636 22.528 -8.744 1.00 97.69 274 LEU A O 1
ATOM 2099 N N . LEU A 1 275 ? -8.471 20.588 -7.982 1.00 97.19 275 LEU A N 1
ATOM 2100 C CA . LEU A 1 275 ? -8.472 20.938 -6.559 1.00 97.19 275 LEU A CA 1
ATOM 2101 C C . LEU A 1 275 ? -7.134 20.638 -5.887 1.00 97.19 275 LEU A C 1
ATOM 2103 O O . LEU A 1 275 ? -6.664 21.411 -5.052 1.00 97.19 275 LEU A O 1
ATOM 2107 N N . ALA A 1 276 ? -6.527 19.503 -6.234 1.00 95.81 276 ALA A N 1
ATOM 2108 C CA . ALA A 1 276 ? -5.251 19.078 -5.680 1.00 95.81 276 ALA A CA 1
ATOM 2109 C C . ALA A 1 276 ? -4.469 18.217 -6.669 1.00 95.81 276 ALA A C 1
ATOM 2111 O O . ALA A 1 276 ? -5.038 17.448 -7.442 1.00 95.81 276 ALA A O 1
ATOM 2112 N N . LYS A 1 277 ? -3.143 18.322 -6.589 1.00 95.31 277 LYS A N 1
ATOM 2113 C CA . LYS A 1 277 ? -2.197 17.510 -7.347 1.00 95.31 277 LYS A CA 1
ATOM 2114 C C . LYS A 1 277 ? -1.095 17.038 -6.415 1.00 95.31 277 LYS A C 1
ATOM 2116 O O . LYS A 1 277 ? -0.474 17.858 -5.742 1.00 95.31 277 LYS A O 1
ATOM 2121 N N . GLN A 1 278 ? -0.854 15.734 -6.382 1.00 92.56 278 GLN A N 1
ATOM 2122 C CA . GLN A 1 278 ? 0.188 15.139 -5.557 1.00 92.56 278 GLN A CA 1
ATOM 2123 C C . GLN A 1 278 ? 0.996 14.127 -6.353 1.00 92.56 278 GLN A C 1
ATOM 2125 O O . GLN A 1 278 ? 0.450 13.246 -7.011 1.00 92.56 278 GLN A O 1
ATOM 2130 N N . THR A 1 279 ? 2.312 14.209 -6.211 1.00 92.69 279 THR A N 1
ATOM 2131 C CA . THR A 1 279 ? 3.238 13.213 -6.741 1.00 92.69 279 THR A CA 1
ATOM 2132 C C . THR A 1 279 ? 3.479 12.122 -5.697 1.00 92.69 279 THR A C 1
ATOM 2134 O O . THR A 1 279 ? 3.800 12.421 -4.542 1.00 92.69 279 THR A O 1
ATOM 2137 N N . ILE A 1 280 ? 3.350 10.861 -6.105 1.00 89.38 280 ILE A N 1
ATOM 2138 C CA . ILE A 1 280 ? 3.661 9.673 -5.310 1.00 89.38 280 ILE A CA 1
ATOM 2139 C C . ILE A 1 280 ? 4.910 9.017 -5.897 1.00 89.38 280 ILE A C 1
ATOM 2141 O O . ILE A 1 280 ? 4.915 8.491 -7.013 1.00 89.38 280 ILE A O 1
ATOM 2145 N N . LYS A 1 281 ? 5.978 9.020 -5.099 1.00 85.44 281 LYS A N 1
ATOM 2146 C CA . LYS A 1 281 ? 7.221 8.303 -5.387 1.00 85.44 281 LYS A CA 1
ATOM 2147 C C . LYS A 1 281 ? 7.125 6.939 -4.703 1.00 85.44 281 LYS A C 1
ATOM 2149 O O . LYS A 1 281 ? 7.150 6.871 -3.476 1.00 85.44 281 LYS A O 1
ATOM 2154 N N . ILE A 1 282 ? 6.979 5.871 -5.488 1.00 81.38 282 ILE A N 1
ATOM 2155 C CA . ILE A 1 282 ? 7.006 4.496 -4.962 1.00 81.38 282 ILE A CA 1
ATOM 2156 C C . ILE A 1 282 ? 8.437 4.083 -4.603 1.00 81.38 282 ILE A C 1
ATOM 2158 O O . ILE A 1 282 ? 8.647 3.432 -3.587 1.00 81.38 282 ILE A O 1
ATOM 2162 N N . GLY A 1 283 ? 9.421 4.570 -5.370 1.00 77.06 283 GLY A N 1
ATOM 2163 C CA . GLY A 1 283 ? 10.834 4.271 -5.155 1.00 77.06 283 GLY A CA 1
ATOM 2164 C C . GLY A 1 283 ? 11.159 2.830 -5.542 1.00 77.06 283 GLY A C 1
ATOM 2165 O O . GLY A 1 283 ? 10.426 1.909 -5.216 1.00 77.06 283 GLY A O 1
ATOM 2166 N N . GLY A 1 284 ? 12.250 2.629 -6.274 1.00 86.12 284 GLY A N 1
ATOM 2167 C CA . GLY A 1 284 ? 12.671 1.303 -6.712 1.00 86.12 284 GLY A CA 1
ATOM 2168 C C . GLY A 1 284 ? 13.299 1.308 -8.097 1.00 86.12 284 GLY A C 1
ATOM 2169 O O . GLY A 1 284 ? 13.179 2.276 -8.856 1.00 86.12 284 GLY A O 1
ATOM 2170 N N . ALA A 1 285 ? 13.986 0.220 -8.409 1.00 88.00 285 ALA A N 1
ATOM 2171 C CA . ALA A 1 285 ? 14.560 -0.029 -9.714 1.00 88.00 285 ALA A CA 1
ATOM 2172 C C . ALA A 1 285 ? 14.654 -1.530 -9.991 1.00 88.00 285 ALA A C 1
ATOM 2174 O O . ALA A 1 285 ? 14.853 -2.346 -9.092 1.00 88.00 285 ALA A O 1
ATOM 2175 N N . ILE A 1 286 ? 14.533 -1.880 -11.261 1.00 87.62 286 ILE A N 1
ATOM 2176 C CA . ILE A 1 286 ? 14.743 -3.219 -11.784 1.00 87.62 286 ILE A CA 1
ATOM 2177 C C . ILE A 1 286 ? 16.214 -3.332 -12.159 1.00 87.62 286 ILE A C 1
ATOM 2179 O O . ILE A 1 286 ? 16.702 -2.583 -13.001 1.00 87.62 286 ILE A O 1
ATOM 2183 N N . THR A 1 287 ? 16.928 -4.244 -11.508 1.00 85.19 287 THR A N 1
ATOM 2184 C CA . THR A 1 287 ? 18.320 -4.539 -11.863 1.00 85.19 287 THR A CA 1
ATOM 2185 C C . THR A 1 287 ? 18.335 -5.386 -13.132 1.00 85.19 287 THR A C 1
ATOM 2187 O O . THR A 1 287 ? 17.589 -6.362 -13.221 1.00 85.19 287 THR A O 1
ATOM 2190 N N . VAL A 1 288 ? 19.151 -4.995 -14.111 1.00 80.25 288 VAL A N 1
ATOM 2191 C CA . VAL A 1 288 ? 19.228 -5.632 -15.429 1.00 80.25 288 VAL A CA 1
ATOM 2192 C C . VAL A 1 288 ? 20.685 -5.971 -15.717 1.00 80.25 288 VAL A C 1
ATOM 2194 O O . VAL A 1 288 ? 21.519 -5.074 -15.804 1.00 80.25 288 VAL A O 1
ATOM 2197 N N . ASP A 1 289 ? 20.989 -7.258 -15.851 1.00 77.00 289 ASP A N 1
ATOM 2198 C CA . ASP A 1 289 ? 22.334 -7.758 -16.133 1.00 77.00 289 ASP A CA 1
ATOM 2199 C C . ASP A 1 289 ? 22.268 -8.802 -17.256 1.00 77.00 289 ASP A C 1
ATOM 2201 O O . ASP A 1 289 ? 21.487 -9.747 -17.190 1.00 77.00 289 ASP A O 1
ATOM 2205 N N . GLU A 1 290 ? 23.093 -8.655 -18.291 1.00 73.00 290 GLU A N 1
ATOM 2206 C CA . GLU A 1 290 ? 23.170 -9.635 -19.383 1.00 73.00 290 GLU A CA 1
ATOM 2207 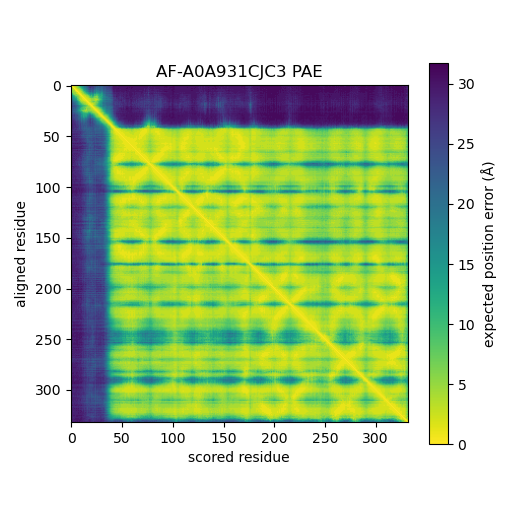C C . GLU A 1 290 ? 23.724 -10.990 -18.910 1.00 73.00 290 GLU A C 1
ATOM 2209 O O . GLU A 1 290 ? 23.360 -12.032 -19.454 1.00 73.00 290 GLU A O 1
ATOM 2214 N N . ALA A 1 291 ? 24.590 -10.999 -17.889 1.00 73.25 291 ALA A N 1
ATOM 2215 C CA . ALA A 1 291 ? 25.239 -12.209 -17.393 1.00 73.25 291 ALA A CA 1
ATOM 2216 C C . ALA A 1 291 ? 24.361 -12.997 -16.411 1.00 73.25 291 ALA A C 1
ATOM 2218 O O . ALA A 1 291 ? 24.367 -14.231 -16.433 1.00 73.25 291 ALA A O 1
ATOM 2219 N N . THR A 1 292 ? 23.625 -12.301 -15.539 1.00 69.88 292 THR A N 1
ATOM 2220 C CA . THR A 1 292 ? 22.746 -12.927 -14.534 1.00 69.88 292 THR A CA 1
ATOM 2221 C C . THR A 1 292 ? 21.262 -12.910 -14.908 1.00 69.88 292 THR A C 1
ATOM 2223 O O . THR A 1 292 ? 20.470 -13.608 -14.273 1.00 69.88 292 THR A O 1
ATOM 2226 N N . GLY A 1 293 ? 20.896 -12.212 -15.986 1.00 77.44 293 GLY A N 1
ATOM 2227 C CA . GLY A 1 293 ? 19.529 -12.067 -16.472 1.00 77.44 293 GLY A CA 1
ATOM 2228 C C . GLY A 1 293 ? 18.744 -10.950 -15.773 1.00 77.44 293 GLY A C 1
ATOM 2229 O O . GLY A 1 293 ? 19.277 -10.126 -15.032 1.00 77.44 293 GLY A O 1
ATOM 2230 N N . GLY A 1 294 ? 17.437 -10.921 -16.041 1.00 79.62 294 GLY A N 1
ATOM 2231 C CA . GLY A 1 294 ? 16.477 -10.045 -15.368 1.00 79.62 294 GLY A CA 1
ATOM 2232 C C . GLY A 1 294 ? 15.819 -10.720 -14.158 1.00 79.62 294 GLY A C 1
ATOM 2233 O O . GLY A 1 294 ? 15.981 -11.928 -13.952 1.00 79.62 294 GLY A O 1
ATOM 2234 N N . PRO A 1 295 ? 15.038 -9.971 -13.360 1.00 84.88 295 PRO A N 1
ATOM 2235 C CA . PRO A 1 295 ? 14.287 -10.548 -12.252 1.00 84.88 295 PRO A CA 1
ATOM 2236 C C . PRO A 1 295 ? 13.271 -11.581 -12.756 1.00 84.88 295 PRO A C 1
ATOM 2238 O O . PRO A 1 295 ? 12.707 -11.461 -13.844 1.00 84.88 295 PRO A O 1
ATOM 2241 N N . ARG A 1 296 ? 12.967 -12.579 -11.925 1.00 86.31 296 ARG A N 1
ATOM 2242 C CA . ARG A 1 296 ? 12.032 -13.667 -12.280 1.00 86.31 296 ARG A CA 1
ATOM 2243 C C . ARG A 1 296 ? 10.566 -13.227 -12.285 1.00 86.31 296 ARG A C 1
ATOM 2245 O O . ARG A 1 296 ? 9.700 -13.974 -12.735 1.00 86.31 296 ARG A O 1
ATOM 2252 N N . ARG A 1 297 ? 10.279 -12.052 -11.724 1.00 91.00 297 ARG A N 1
ATOM 2253 C CA . ARG A 1 297 ? 8.942 -11.464 -11.595 1.00 91.00 297 ARG A CA 1
ATOM 2254 C C . ARG A 1 297 ? 9.020 -9.941 -11.581 1.00 91.00 297 ARG A C 1
ATOM 2256 O O . ARG A 1 297 ? 10.081 -9.375 -11.347 1.00 91.00 297 ARG A O 1
ATOM 2263 N N . GLY A 1 298 ? 7.875 -9.296 -11.756 1.00 91.50 298 GLY A N 1
ATOM 2264 C CA . GLY A 1 298 ? 7.717 -7.867 -11.510 1.00 91.50 298 GLY A CA 1
ATOM 2265 C C . GLY A 1 298 ? 7.595 -7.510 -10.021 1.00 91.50 298 GLY A C 1
ATOM 2266 O O . GLY A 1 298 ? 7.108 -8.345 -9.241 1.00 91.50 298 GLY A O 1
ATOM 2267 N N . PRO A 1 299 ? 7.993 -6.291 -9.599 1.00 94.69 299 PRO A N 1
ATOM 2268 C CA . PRO A 1 299 ? 7.685 -5.800 -8.263 1.00 94.69 299 PRO A CA 1
ATOM 2269 C C . PRO A 1 299 ? 6.191 -5.514 -8.117 1.00 94.69 299 PRO A C 1
ATOM 2271 O O . PRO A 1 299 ? 5.592 -4.803 -8.929 1.00 94.69 299 PRO A O 1
ATOM 2274 N N . ARG A 1 300 ? 5.605 -6.024 -7.035 1.00 95.88 300 ARG A N 1
ATOM 2275 C CA . ARG A 1 300 ? 4.294 -5.602 -6.545 1.00 95.88 300 ARG A CA 1
ATOM 2276 C C . ARG A 1 300 ? 4.447 -4.317 -5.750 1.00 95.88 300 ARG A C 1
ATOM 2278 O O . ARG A 1 300 ? 5.383 -4.190 -4.960 1.00 95.88 300 ARG A O 1
ATOM 2285 N N . PHE A 1 301 ? 3.493 -3.410 -5.890 1.00 95.69 301 PHE A N 1
ATOM 2286 C CA . PHE A 1 301 ? 3.524 -2.151 -5.166 1.00 95.69 301 PHE A CA 1
ATOM 2287 C C . PHE A 1 301 ? 2.190 -1.790 -4.523 1.00 95.69 301 PHE A C 1
ATOM 2289 O O . PHE A 1 301 ? 1.127 -2.228 -4.967 1.00 95.69 301 PHE A O 1
ATOM 2296 N N . VAL A 1 302 ? 2.277 -0.954 -3.491 1.00 95.75 302 VAL A N 1
ATOM 2297 C CA . VAL A 1 302 ? 1.140 -0.265 -2.880 1.00 95.75 302 VAL A CA 1
ATOM 2298 C C . VAL A 1 302 ? 1.529 1.167 -2.536 1.00 95.75 302 VAL A C 1
ATOM 2300 O O . VAL A 1 302 ? 2.634 1.434 -2.061 1.00 95.75 302 VAL A O 1
ATOM 2303 N N . ALA A 1 303 ? 0.621 2.105 -2.747 1.00 94.38 303 ALA A N 1
ATOM 2304 C CA . ALA A 1 303 ? 0.783 3.479 -2.322 1.00 94.38 303 ALA A CA 1
ATOM 2305 C C . ALA A 1 303 ? -0.543 4.065 -1.849 1.00 94.38 303 ALA A C 1
ATOM 2307 O O . ALA A 1 303 ? -1.586 3.840 -2.464 1.00 94.38 303 ALA A O 1
ATOM 2308 N N . ASP A 1 304 ? -0.468 4.854 -0.782 1.00 92.12 304 ASP A N 1
ATOM 2309 C CA . ASP A 1 304 ? -1.614 5.538 -0.202 1.00 92.12 304 ASP A CA 1
ATOM 2310 C C . ASP A 1 304 ? -1.385 7.047 -0.203 1.00 92.12 304 ASP A C 1
ATOM 2312 O O . ASP A 1 304 ? -0.390 7.560 0.316 1.00 92.12 304 ASP A O 1
ATOM 2316 N N . PHE A 1 305 ? -2.368 7.767 -0.722 1.00 90.50 305 PHE A N 1
ATOM 2317 C CA . PHE A 1 305 ? -2.478 9.209 -0.613 1.00 90.50 305 PHE A CA 1
ATOM 2318 C C . PHE A 1 305 ? -3.683 9.558 0.252 1.00 90.50 305 PHE A C 1
ATOM 2320 O O . PHE A 1 305 ? -4.785 9.056 0.041 1.00 90.50 305 PHE A O 1
ATOM 2327 N N . ARG A 1 306 ? -3.471 10.435 1.233 1.00 90.56 306 ARG A N 1
ATOM 2328 C CA . ARG A 1 306 ? -4.527 10.929 2.111 1.00 90.56 306 ARG A CA 1
ATOM 2329 C C . ARG A 1 306 ? -4.347 12.413 2.348 1.00 90.56 306 ARG A C 1
ATOM 2331 O O . ARG A 1 306 ? -3.248 12.868 2.666 1.00 90.56 306 ARG A O 1
ATOM 2338 N N . THR A 1 307 ? -5.436 13.152 2.217 1.00 90.31 307 THR A N 1
ATOM 2339 C CA . THR A 1 307 ? -5.427 14.611 2.266 1.00 90.31 307 THR A CA 1
ATOM 2340 C C . THR A 1 307 ? -6.763 15.141 2.773 1.00 90.31 307 THR A C 1
ATOM 2342 O O . THR A 1 307 ? -7.790 14.472 2.667 1.00 90.31 307 THR A O 1
ATOM 2345 N N . ASN A 1 308 ? -6.741 16.328 3.372 1.00 91.38 308 ASN A N 1
ATOM 2346 C CA . ASN A 1 308 ? -7.936 16.975 3.900 1.00 91.38 308 ASN A CA 1
ATOM 2347 C C . ASN A 1 308 ? -8.614 17.788 2.793 1.00 91.38 308 ASN A C 1
ATOM 2349 O O . ASN A 1 308 ? -8.016 18.738 2.286 1.00 91.38 308 ASN A O 1
ATOM 2353 N N . SER A 1 309 ? -9.850 17.433 2.432 1.00 91.81 309 SER A N 1
ATOM 2354 C CA . SER A 1 309 ? -10.600 18.145 1.389 1.00 91.81 309 SER A CA 1
ATOM 2355 C C . SER A 1 309 ? -11.250 19.429 1.885 1.00 91.81 309 SER A C 1
ATOM 2357 O O . SER A 1 309 ? -11.602 20.274 1.069 1.00 91.81 309 SER A O 1
ATOM 2359 N N . ALA A 1 310 ? -11.345 19.648 3.202 1.00 87.75 310 ALA A N 1
ATOM 2360 C CA . ALA A 1 310 ? -11.954 20.859 3.756 1.00 87.75 310 ALA A CA 1
ATOM 2361 C C . ALA A 1 310 ? -11.218 22.151 3.351 1.00 87.75 310 ALA A C 1
ATOM 2363 O O . ALA A 1 310 ? -11.789 23.235 3.434 1.00 87.75 310 ALA A O 1
ATOM 2364 N N . SER A 1 311 ? -9.951 22.050 2.935 1.00 86.31 311 SER A N 1
ATOM 2365 C CA . SER A 1 311 ? -9.155 23.181 2.440 1.00 86.31 311 SER A CA 1
ATOM 2366 C C . SER A 1 311 ? -9.239 23.405 0.928 1.00 86.31 311 SER A C 1
ATOM 2368 O O . SER A 1 311 ? -8.569 24.301 0.418 1.00 86.31 311 SER A O 1
ATOM 2370 N N . TYR A 1 312 ? -9.989 22.588 0.192 1.00 94.69 312 TYR A N 1
ATOM 2371 C CA . TYR A 1 312 ? -10.072 22.717 -1.260 1.00 94.69 312 TYR A CA 1
ATOM 2372 C C . TYR A 1 312 ? -10.999 23.852 -1.677 1.00 94.69 312 TYR A C 1
ATOM 2374 O O . TYR A 1 312 ? -11.936 24.214 -0.972 1.00 94.69 312 TYR A O 1
ATOM 2382 N N . ALA A 1 313 ? -10.731 24.412 -2.857 1.00 93.94 313 ALA A N 1
ATOM 2383 C CA . ALA A 1 313 ? -11.545 25.475 -3.443 1.00 93.94 313 ALA A CA 1
ATOM 2384 C C . ALA A 1 313 ? -12.926 24.989 -3.939 1.00 93.94 313 ALA A C 1
ATOM 2386 O O . ALA A 1 313 ? -13.742 25.807 -4.352 1.00 93.94 313 ALA A O 1
ATOM 2387 N N . GLY A 1 314 ? -13.185 23.679 -3.885 1.00 94.31 314 GLY A N 1
ATOM 2388 C CA . GLY A 1 314 ? -14.388 23.007 -4.368 1.00 94.31 314 GLY A CA 1
ATOM 2389 C C . GLY A 1 314 ? -14.542 21.617 -3.742 1.00 94.31 314 GLY A C 1
ATOM 2390 O O . GLY A 1 314 ? -13.745 21.217 -2.890 1.00 94.31 314 GLY A O 1
ATOM 2391 N N . THR A 1 315 ? -15.580 20.883 -4.151 1.00 96.06 315 THR A N 1
ATOM 2392 C CA . THR A 1 315 ? -15.872 19.538 -3.623 1.00 96.06 315 THR A CA 1
ATOM 2393 C C . THR A 1 315 ? -15.250 18.475 -4.529 1.00 96.06 315 THR A C 1
ATOM 2395 O O . THR A 1 315 ? -15.527 18.497 -5.726 1.00 96.06 315 THR A O 1
ATOM 2398 N N . PRO A 1 316 ? -14.450 17.530 -4.004 1.00 97.31 316 PRO A N 1
ATOM 2399 C CA . PRO A 1 316 ? -13.921 16.435 -4.812 1.00 97.31 316 PRO A CA 1
ATOM 2400 C C . PRO A 1 316 ? -15.044 15.617 -5.454 1.00 97.31 316 PRO A C 1
ATOM 2402 O O . PRO A 1 316 ? -15.929 15.125 -4.753 1.00 97.31 316 PRO A O 1
ATOM 2405 N N . ALA A 1 317 ? -14.981 15.441 -6.770 1.00 97.38 317 ALA A N 1
ATOM 2406 C CA . ALA A 1 317 ? -15.950 14.656 -7.533 1.00 97.38 317 ALA A CA 1
ATOM 2407 C C . ALA A 1 317 ? -15.303 13.485 -8.278 1.00 97.38 317 ALA A C 1
ATOM 2409 O O . ALA A 1 317 ? -15.979 12.497 -8.551 1.00 97.38 317 ALA A O 1
ATOM 2410 N N . GLN A 1 318 ? -14.006 13.566 -8.584 1.00 97.75 318 GLN A N 1
ATOM 2411 C CA . GLN A 1 318 ? -13.288 12.543 -9.341 1.00 97.75 318 GLN A CA 1
ATOM 2412 C C . GLN A 1 318 ? -11.778 12.598 -9.101 1.00 97.75 318 GLN A C 1
ATOM 2414 O O . GLN A 1 318 ? -11.230 13.613 -8.657 1.00 97.75 318 GLN A O 1
ATOM 2419 N N . VAL A 1 319 ? -11.106 11.493 -9.420 1.00 98.19 319 VAL A N 1
ATOM 2420 C CA . VAL A 1 319 ? -9.652 11.361 -9.327 1.00 98.19 319 VAL A CA 1
ATOM 2421 C C . VAL A 1 319 ? -9.085 10.867 -10.653 1.00 98.19 319 VAL A C 1
ATOM 2423 O O . VAL A 1 319 ? -9.579 9.905 -11.236 1.00 98.19 319 VAL A O 1
ATOM 2426 N N . THR A 1 320 ? -8.003 11.489 -11.109 1.00 98.31 320 THR A N 1
ATOM 2427 C CA . THR A 1 320 ? -7.176 10.973 -12.201 1.00 98.31 320 THR A CA 1
ATOM 2428 C C . THR A 1 320 ? -5.840 10.510 -11.638 1.00 98.31 320 THR A C 1
ATOM 2430 O O . THR A 1 320 ? -5.133 11.269 -10.975 1.00 98.31 320 THR A O 1
ATOM 2433 N N . LEU A 1 321 ? -5.492 9.255 -11.899 1.00 97.56 321 LEU A N 1
ATOM 2434 C CA . LEU A 1 321 ? -4.169 8.704 -11.653 1.00 97.56 321 LEU A CA 1
ATOM 2435 C C . LEU A 1 321 ? -3.385 8.715 -12.964 1.00 97.56 321 LEU A C 1
ATOM 2437 O O . LEU A 1 321 ? -3.756 8.016 -13.903 1.00 97.56 321 LEU A O 1
ATOM 2441 N N . ARG A 1 322 ? -2.285 9.462 -13.008 1.00 97.19 322 ARG A N 1
ATOM 2442 C CA . ARG A 1 322 ? -1.342 9.474 -14.130 1.00 97.19 322 ARG A CA 1
ATOM 2443 C C . ARG A 1 322 ? -0.116 8.647 -13.777 1.00 97.19 322 ARG A C 1
ATOM 2445 O O . ARG A 1 322 ? 0.499 8.890 -12.736 1.00 97.19 322 ARG A O 1
ATOM 2452 N N . ILE A 1 323 ? 0.227 7.687 -14.623 1.00 95.56 323 ILE A N 1
ATOM 2453 C CA . ILE A 1 323 ? 1.459 6.901 -14.533 1.00 95.56 323 ILE A CA 1
ATOM 2454 C C . ILE A 1 323 ? 2.495 7.606 -15.402 1.00 95.56 323 ILE A C 1
ATOM 2456 O O . ILE A 1 323 ? 2.234 7.856 -16.574 1.00 95.56 323 ILE A O 1
ATOM 2460 N N . LEU A 1 324 ? 3.634 7.963 -14.814 1.00 93.38 324 LEU A N 1
ATOM 2461 C CA . LEU A 1 324 ? 4.677 8.753 -15.467 1.00 93.38 324 LEU A CA 1
ATOM 2462 C C . LEU A 1 324 ? 6.045 8.117 -15.265 1.00 93.38 324 LEU A C 1
ATOM 2464 O O . LEU A 1 324 ? 6.294 7.421 -14.273 1.00 93.38 324 LEU A O 1
ATOM 2468 N N . ASP A 1 325 ? 6.967 8.443 -16.163 1.00 90.00 325 ASP A N 1
ATOM 2469 C CA . ASP A 1 325 ? 8.346 7.996 -16.062 1.00 90.00 325 ASP A CA 1
ATOM 2470 C C . ASP A 1 325 ? 9.008 8.471 -14.766 1.00 90.00 325 ASP A C 1
ATOM 2472 O O . ASP A 1 325 ? 8.777 9.574 -14.259 1.00 90.00 325 ASP A O 1
ATOM 2476 N N . ALA A 1 326 ? 9.913 7.646 -14.239 1.00 85.62 326 ALA A N 1
ATOM 2477 C CA . ALA A 1 326 ? 10.595 7.923 -12.979 1.00 85.62 326 ALA A CA 1
ATOM 2478 C C . ALA A 1 326 ? 11.321 9.284 -12.968 1.00 85.62 326 ALA A C 1
ATOM 2480 O O . ALA A 1 326 ? 11.406 9.938 -11.925 1.00 85.62 326 ALA A O 1
ATOM 2481 N N . ALA A 1 327 ? 11.858 9.710 -14.116 1.00 82.69 327 ALA A N 1
ATOM 2482 C CA . ALA A 1 327 ? 12.578 10.973 -14.257 1.00 82.69 327 ALA A CA 1
ATOM 2483 C C . ALA A 1 327 ? 11.661 12.193 -14.056 1.00 82.69 327 ALA A C 1
ATOM 2485 O O . ALA A 1 327 ? 12.039 13.135 -13.356 1.00 82.69 327 ALA A O 1
ATOM 2486 N N . GLU A 1 328 ? 10.444 12.146 -14.596 1.00 81.06 328 GLU A N 1
ATOM 2487 C CA . GLU A 1 328 ? 9.470 13.240 -14.521 1.00 81.06 328 GLU A CA 1
ATOM 2488 C C . GLU A 1 328 ? 8.953 13.418 -13.094 1.00 81.06 328 GLU A C 1
ATOM 2490 O O . GLU A 1 328 ? 8.912 14.526 -12.557 1.00 81.06 328 GLU A O 1
ATOM 2495 N N . VAL A 1 329 ? 8.685 12.302 -12.421 1.00 78.31 329 VAL A N 1
ATOM 2496 C CA . VAL A 1 329 ? 8.218 12.272 -11.032 1.00 78.31 329 VAL A CA 1
ATOM 2497 C C . VAL A 1 329 ? 9.304 12.777 -10.072 1.00 78.31 329 VAL A C 1
ATOM 2499 O O . VAL A 1 329 ? 8.987 13.391 -9.056 1.00 78.31 329 VAL A O 1
ATOM 2502 N N . ARG A 1 330 ? 10.597 12.561 -10.366 1.00 64.94 330 ARG A N 1
ATOM 2503 C CA . ARG A 1 330 ? 11.721 13.043 -9.534 1.00 64.94 330 ARG A CA 1
ATOM 2504 C C . ARG A 1 330 ? 11.948 14.554 -9.629 1.00 64.94 330 ARG A C 1
ATOM 2506 O O . ARG A 1 330 ? 12.433 15.121 -8.652 1.00 64.94 330 ARG A O 1
ATOM 2513 N N . SER A 1 331 ? 11.622 15.172 -10.764 1.00 50.59 331 SER A N 1
ATOM 2514 C CA . SER A 1 331 ? 11.816 16.611 -11.010 1.00 50.59 331 SER A CA 1
ATOM 2515 C C . SER A 1 331 ? 10.760 17.529 -10.380 1.00 50.59 331 SER A C 1
ATOM 2517 O O . SER A 1 331 ? 10.948 18.745 -10.376 1.00 50.59 331 SER A O 1
ATOM 2519 N N . ILE A 1 332 ? 9.688 16.942 -9.836 1.00 44.94 332 ILE A N 1
ATOM 2520 C CA . ILE A 1 332 ? 8.589 17.607 -9.121 1.00 44.94 332 ILE A CA 1
ATOM 2521 C C . ILE A 1 332 ? 8.755 17.376 -7.613 1.00 44.94 332 ILE A C 1
ATOM 2523 O O . ILE A 1 332 ? 8.555 18.351 -6.861 1.00 44.94 332 ILE A O 1
#

Sequence (332 aa):
MDSSGRDRPGEVAVFVCGPGVDHCYRSGLDPGRAGEGRSIVAEKTIESVRVEVDEAALAPLGWTAQDVRARLVTETRSGGMVVQQVAVAGTVRFRTEDWADRFSETRFAPHVLVALNRRGATSLPSFGKVVAERAEVAAKRPIRFTETSHSWIGPARVTPEQLEVRLTGYDLDSIQHSLSLPADQATALPVTVLDESTWPSLQVKAQATAEITRPDDRELVQVRVEGIVEPGPVEQLLADRETHPVPLLDRLLDVPQVAVPGFVVEVADDSDFLLAKQTIKIGGAITVDEATGGPRRGPRFVADFRTNSASYAGTPAQVTLRILDAAEVRSI

Mean predicted aligned error: 9.99 Å

Radius of gyration: 24.62 Å; Cα contacts (8 Å, |Δi|>4): 755; chains: 1; bounding box: 49×65×81 Å

Secondary structure (DSSP, 8-state):
------PPPP--------TT-S--------TT--------EEEEEEEEE-EEE-HHHHGGGTEEEEEEEEEEEEEEETTS-EEEEEEEEEEEEE-TTT--S--S-TTBPPPEEEEEEETT--SPPEEEEEE--BHHHHTTSPEEEEEEPPPEE-SSPPPGGGEEEEEEE-SEEE--S---PPPS--EEEPEEEEE----TTEEEEEEEEEEEE-GGG--EEEEEEEEEEEE--HHHHHHHHHHS---HHHHTSSS-EEEPPEEEEEEE-TT--EEEEEEE----EEE-BTTTBS-SSPPEEEEEEEEEGGGSSS---EEEEEEE-HHHHHT-

Nearest PDB structures (foldseek):
  3lk4-assembly12_8  TM=2.017E-01  e=6.731E+00  Gallus gallus